Protein AF-A0A0G2EV78-F1 (afdb_monomer)

Secondary structure (DSSP, 8-state):
-PPPPPPP---PPP----S---GGG-SSHHHHHHHHTTT-HHHHHHHHHHHHHHHHHHHHHHHHSTT-------HHHHHHH-TTTSTT-----EEEEEEEPPPHHHHHHHHHHHHHHHHH-TT-----GGG--EEEEEEEEEE-HHHHHHHHHHHHHTTHHHHHHHHHHH-GGG---EEEEEEEE-SS-EEEEEEE--TTTT-EE-TTTT-EE-TTS-B--GGGGG--GGGGGG-

Foldseek 3Di:
DDDDDDPQDPDDDPDDFQLPFDQPVDPASLVRLCVVQVLALVNQLVSVVRRQVVQQVVQVCQCPDPPNPAFHDDPLVVCVVDCVVPPPDDDQKDWDFDWDQDDPVVLVVLVVVVVVVCVVVVPDDDDDSVRDTDGLDTPDIGDGPVVNVVVVVVCVVVVNVVCLVCVCVVDVLLDWDWDDWDWGDHSYDIDTDTGTDAQLPQWDQAPPDRFTAHPVRHGDGRVSSSNHSSCSVVD

Solvent-accessible surface area (backbone atoms only — not comparable to full-atom values): 14055 Å² total; per-residue (Å²): 134,85,76,80,77,74,80,67,55,89,67,82,76,78,88,78,81,58,55,81,68,76,47,87,87,38,96,47,65,50,54,35,51,37,60,78,27,72,62,35,32,59,49,46,26,49,32,50,50,48,18,55,52,52,48,36,52,55,30,51,52,52,71,68,37,95,81,48,88,66,69,40,46,59,72,64,60,49,31,67,75,35,52,88,78,38,73,85,59,73,86,71,64,34,68,43,65,44,71,44,72,69,55,69,74,54,51,53,51,50,48,56,53,48,53,61,45,36,76,77,38,72,86,62,88,70,86,53,84,91,70,56,64,41,82,73,42,80,80,47,71,72,34,50,67,67,58,51,51,52,50,50,52,51,36,50,75,70,44,49,54,61,52,62,72,41,38,47,76,77,33,70,56,59,47,47,50,73,36,76,81,43,83,40,53,53,57,72,53,74,46,81,43,64,32,50,26,35,81,39,59,81,48,42,77,39,97,62,91,72,42,33,17,40,94,84,72,44,80,52,60,37,74,38,27,56,34,39,71,66,62,65,80,79,112

InterPro domains:
  IPR009097 Cyclic phosphodiesterase [SSF55144] (61-232)

Radius of gyration: 20.6 Å; Cα contacts (8 Å, |Δi|>4): 267; chains: 1; bounding box: 54×45×61 Å

Structure (mmCIF, N/CA/C/O backbone):
data_AF-A0A0G2EV78-F1
#
_entry.id   AF-A0A0G2EV78-F1
#
loop_
_atom_site.group_PDB
_atom_site.id
_atom_site.type_symbol
_atom_site.label_atom_id
_atom_site.label_alt_id
_atom_site.label_comp_id
_atom_site.label_asym_id
_atom_site.label_entity_id
_atom_site.label_seq_id
_atom_site.pdbx_PDB_ins_code
_atom_site.Cartn_x
_atom_site.Cartn_y
_atom_site.Cartn_z
_atom_site.occupancy
_atom_site.B_iso_or_equiv
_atom_site.auth_seq_id
_atom_site.auth_comp_id
_atom_site.auth_asym_id
_atom_site.auth_atom_id
_atom_site.pdbx_PDB_model_num
ATOM 1 N N . MET A 1 1 ? -33.736 -1.423 25.799 1.00 31.17 1 MET A N 1
ATOM 2 C CA . MET A 1 1 ? -32.580 -2.223 26.247 1.00 31.17 1 MET A CA 1
ATOM 3 C C . MET A 1 1 ? -31.427 -1.840 25.350 1.00 31.17 1 MET A C 1
ATOM 5 O O . MET A 1 1 ? -31.373 -2.310 24.224 1.00 31.17 1 MET A O 1
ATOM 9 N N . GLU A 1 2 ? -30.596 -0.905 25.800 1.00 29.77 2 GLU A N 1
ATOM 10 C CA . GLU A 1 2 ? -29.347 -0.575 25.116 1.00 29.77 2 GLU A CA 1
ATOM 11 C C . GLU A 1 2 ? -28.392 -1.753 25.306 1.00 29.77 2 GLU A C 1
ATOM 13 O O . GLU A 1 2 ? -28.053 -2.121 26.431 1.00 29.77 2 GLU A O 1
ATOM 18 N N . THR A 1 3 ? -28.018 -2.404 24.210 1.00 26.86 3 THR A N 1
ATOM 19 C CA . THR A 1 3 ? -26.894 -3.338 24.201 1.00 26.86 3 THR A CA 1
ATOM 20 C C . THR A 1 3 ? -25.621 -2.544 24.493 1.00 26.86 3 THR A C 1
ATOM 22 O O . THR A 1 3 ? -25.337 -1.608 23.744 1.00 26.86 3 THR A O 1
ATOM 25 N N . PRO A 1 4 ? -24.845 -2.878 25.539 1.00 30.73 4 PRO A N 1
ATOM 26 C CA . PRO A 1 4 ? -23.596 -2.184 25.811 1.00 30.73 4 PRO A CA 1
ATOM 27 C C . PRO A 1 4 ? -22.639 -2.433 24.643 1.00 30.73 4 PRO A C 1
ATOM 29 O O . PRO A 1 4 ? -22.316 -3.585 24.344 1.00 30.73 4 PRO A O 1
ATOM 32 N N . HIS A 1 5 ? -22.193 -1.370 23.969 1.00 33.38 5 HIS A N 1
ATOM 33 C CA . HIS A 1 5 ? -21.102 -1.477 23.007 1.00 33.38 5 HIS A CA 1
ATOM 34 C C . HIS A 1 5 ? -19.853 -1.946 23.761 1.00 33.38 5 HIS A C 1
ATOM 36 O O . HIS A 1 5 ? -19.377 -1.273 24.676 1.00 33.38 5 HIS A O 1
ATOM 42 N N . ALA A 1 6 ? -19.348 -3.129 23.407 1.00 31.19 6 ALA A N 1
ATOM 43 C CA . ALA A 1 6 ? -18.075 -3.616 23.918 1.00 31.19 6 ALA A CA 1
ATOM 44 C C . ALA A 1 6 ? -16.978 -2.570 23.633 1.00 31.19 6 ALA A C 1
ATOM 46 O O . ALA A 1 6 ? -16.972 -1.991 22.542 1.00 31.19 6 ALA A O 1
ATOM 47 N N . PRO A 1 7 ? -16.060 -2.304 24.581 1.00 33.56 7 PRO A N 1
ATOM 48 C CA . PRO A 1 7 ? -15.017 -1.306 24.389 1.00 33.56 7 PRO A CA 1
ATOM 49 C C . PRO A 1 7 ? -14.170 -1.662 23.162 1.00 33.56 7 PRO A C 1
ATOM 51 O O . PRO A 1 7 ? -13.679 -2.788 23.041 1.00 33.56 7 PRO A O 1
ATOM 54 N N . ALA A 1 8 ? -14.010 -0.697 22.253 1.00 41.72 8 ALA A N 1
ATOM 55 C CA . ALA A 1 8 ? -13.165 -0.832 21.073 1.00 41.72 8 ALA A CA 1
ATOM 56 C C . ALA A 1 8 ? -11.742 -1.217 21.508 1.00 41.72 8 ALA A C 1
ATOM 58 O O . ALA A 1 8 ? -11.095 -0.505 22.279 1.00 41.72 8 ALA A O 1
ATOM 59 N N . ARG A 1 9 ? -11.257 -2.375 21.049 1.00 51.25 9 ARG A N 1
ATOM 60 C CA . ARG A 1 9 ? -9.895 -2.837 21.334 1.00 51.25 9 ARG A CA 1
ATOM 61 C C . ARG A 1 9 ? -8.896 -1.976 20.562 1.00 51.25 9 ARG A C 1
ATOM 63 O O . ARG A 1 9 ? -8.722 -2.147 19.362 1.00 51.25 9 ARG A O 1
ATOM 70 N N . THR A 1 10 ? -8.213 -1.081 21.268 1.00 39.69 10 THR A N 1
ATOM 71 C CA . THR A 1 10 ? -7.150 -0.216 20.738 1.00 39.69 10 THR A CA 1
ATOM 72 C C . THR A 1 10 ? -5.782 -0.885 20.846 1.00 39.69 10 THR A C 1
ATOM 74 O O . THR A 1 10 ? -4.931 -0.453 21.622 1.00 39.69 10 THR A O 1
ATOM 77 N N . VAL A 1 11 ? -5.566 -1.969 20.103 1.00 44.03 11 VAL A N 1
ATOM 78 C CA . VAL A 1 11 ? -4.226 -2.554 19.961 1.00 44.03 11 VAL A CA 1
ATOM 79 C C . VAL A 1 11 ? -3.858 -2.507 18.490 1.00 44.03 11 VAL A C 1
ATOM 81 O O . VAL A 1 11 ? -4.439 -3.224 17.682 1.00 44.03 11 VAL A O 1
ATOM 84 N N . THR A 1 12 ? -2.898 -1.656 18.133 1.00 44.78 12 THR A N 1
ATOM 85 C CA . THR A 1 12 ? -2.236 -1.744 16.831 1.00 44.78 12 THR A CA 1
ATOM 86 C C . THR A 1 12 ? -1.556 -3.112 16.771 1.00 44.78 12 THR A C 1
ATOM 88 O O . THR A 1 12 ? -0.728 -3.394 17.643 1.00 44.78 12 THR A O 1
ATOM 91 N N . PRO A 1 13 ? -1.895 -3.996 15.819 1.00 48.97 13 PRO A N 1
ATOM 92 C CA . PRO A 1 13 ? -1.209 -5.272 15.713 1.00 48.97 13 PRO A CA 1
ATOM 93 C C . PRO A 1 13 ? 0.271 -5.004 15.423 1.00 48.97 13 PRO A C 1
ATOM 95 O O . PRO A 1 13 ? 0.603 -4.173 14.575 1.00 48.97 13 PRO A O 1
ATOM 98 N N . ALA A 1 14 ? 1.159 -5.681 16.155 1.00 54.25 14 ALA A N 1
ATOM 99 C CA . ALA A 1 14 ? 2.586 -5.639 15.868 1.00 54.25 14 ALA A CA 1
ATOM 100 C C . ALA A 1 14 ? 2.820 -6.094 14.417 1.00 54.25 14 ALA A C 1
ATOM 102 O O . ALA A 1 14 ? 2.180 -7.034 13.938 1.00 54.25 14 ALA A O 1
ATOM 103 N N . TYR A 1 15 ? 3.695 -5.390 13.697 1.00 59.62 15 TYR A N 1
ATOM 104 C CA . TYR A 1 15 ? 4.096 -5.802 12.358 1.00 59.62 15 TYR A CA 1
ATOM 105 C C . TYR A 1 15 ? 5.008 -7.025 12.474 1.00 59.62 15 TYR A C 1
ATOM 107 O O . TYR A 1 15 ? 6.156 -6.906 12.897 1.00 59.62 15 TYR A O 1
ATOM 115 N N . ASP A 1 16 ? 4.485 -8.187 12.094 1.00 65.12 16 ASP A N 1
ATOM 116 C CA . ASP A 1 16 ? 5.258 -9.420 11.993 1.00 65.12 16 ASP A CA 1
ATOM 117 C C . ASP A 1 16 ? 5.821 -9.541 10.569 1.00 65.12 16 ASP A C 1
ATOM 119 O O . ASP A 1 16 ? 5.066 -9.660 9.594 1.00 65.12 16 ASP A O 1
ATOM 123 N N . ASP A 1 17 ? 7.149 -9.502 10.431 1.00 66.69 17 ASP A N 1
ATOM 124 C CA . ASP A 1 17 ? 7.792 -9.734 9.141 1.00 66.69 17 ASP A CA 1
ATOM 125 C C . ASP A 1 17 ? 7.964 -11.233 8.854 1.00 66.69 17 ASP A C 1
ATOM 127 O O . ASP A 1 17 ? 8.776 -11.920 9.468 1.00 66.69 17 ASP A O 1
ATOM 131 N N . PHE A 1 18 ? 7.235 -11.727 7.854 1.00 74.00 18 PHE A N 1
ATOM 132 C CA . PHE A 1 18 ? 7.341 -13.093 7.334 1.00 74.00 18 PHE A CA 1
ATOM 133 C C . PHE A 1 18 ? 8.228 -13.214 6.081 1.00 74.00 18 PHE A C 1
ATOM 135 O O . PHE A 1 18 ? 8.201 -14.240 5.404 1.00 74.00 18 PHE A O 1
ATOM 142 N N . SER A 1 19 ? 9.005 -12.181 5.733 1.00 68.62 19 SER A N 1
ATOM 143 C CA . SER A 1 19 ? 9.920 -12.198 4.578 1.00 68.62 19 SER A CA 1
ATOM 144 C C . SER A 1 19 ? 11.164 -13.073 4.798 1.00 68.62 19 SER A C 1
ATOM 146 O O . SER A 1 19 ? 11.882 -13.397 3.845 1.00 68.62 19 SER A O 1
ATOM 148 N N . GLY A 1 20 ? 11.421 -13.455 6.056 1.00 69.56 20 GLY A N 1
ATOM 149 C CA . GLY A 1 20 ? 12.610 -14.198 6.471 1.00 69.56 20 GLY A CA 1
ATOM 150 C C . GLY A 1 20 ? 13.886 -13.352 6.497 1.00 69.56 20 GLY A C 1
ATOM 151 O O . GLY A 1 20 ? 14.978 -13.916 6.456 1.00 69.56 20 GLY A O 1
ATOM 152 N N . VAL A 1 21 ? 13.765 -12.020 6.514 1.00 71.31 21 VAL A N 1
ATOM 153 C CA . VAL A 1 21 ? 14.894 -11.087 6.618 1.00 71.31 21 VAL A CA 1
ATOM 154 C C . VAL A 1 21 ? 15.040 -10.604 8.058 1.00 71.31 21 VAL A C 1
ATOM 156 O O . VAL A 1 21 ? 14.074 -10.174 8.682 1.00 71.31 21 VAL A O 1
ATOM 159 N N . ASP A 1 22 ? 16.265 -10.645 8.581 1.00 74.81 22 ASP A N 1
ATOM 160 C CA . ASP A 1 22 ? 16.589 -10.002 9.852 1.00 74.81 22 ASP A CA 1
ATOM 161 C C . ASP A 1 22 ? 16.806 -8.498 9.633 1.00 74.81 22 ASP A C 1
ATOM 163 O O . ASP A 1 22 ? 17.815 -8.061 9.072 1.00 74.81 22 ASP A O 1
ATOM 167 N N . LEU A 1 23 ? 15.831 -7.702 10.070 1.00 70.44 23 LEU A N 1
ATOM 168 C CA . LEU A 1 23 ? 15.860 -6.246 9.950 1.00 70.44 23 LEU A CA 1
ATOM 169 C C . LEU A 1 23 ? 16.770 -5.579 10.997 1.00 70.44 23 LEU A C 1
ATOM 171 O O . LEU A 1 23 ? 17.102 -4.405 10.841 1.00 70.44 23 LEU A O 1
ATOM 175 N N . SER A 1 24 ? 17.191 -6.292 12.051 1.00 72.44 24 SER A N 1
ATOM 176 C CA . SER A 1 24 ? 17.882 -5.698 13.208 1.00 72.44 24 SER A CA 1
ATOM 177 C C . SER A 1 24 ? 19.256 -5.102 12.876 1.00 72.44 24 SER A C 1
ATOM 179 O O . SER A 1 24 ? 19.719 -4.186 13.556 1.00 72.44 24 SER A O 1
ATOM 181 N N . ALA A 1 25 ? 19.887 -5.574 11.798 1.00 70.88 25 ALA A N 1
ATOM 182 C CA . ALA A 1 25 ? 21.194 -5.110 11.344 1.00 70.88 25 ALA A CA 1
ATOM 183 C C . ALA A 1 25 ? 21.146 -3.845 10.460 1.00 70.88 25 ALA A C 1
ATOM 185 O O . ALA A 1 25 ? 22.199 -3.298 10.124 1.00 70.88 25 ALA A O 1
ATOM 186 N N . PHE A 1 26 ? 19.960 -3.360 10.070 1.00 67.44 26 PHE A N 1
ATOM 187 C CA . PHE A 1 26 ? 19.816 -2.299 9.070 1.00 67.44 26 PHE A CA 1
ATOM 188 C C . PHE A 1 26 ? 19.121 -1.057 9.631 1.00 67.44 26 PHE A C 1
ATOM 190 O O . PHE A 1 26 ? 18.078 -1.133 10.270 1.00 67.44 26 PHE A O 1
ATOM 197 N N . LYS A 1 27 ? 19.674 0.129 9.332 1.00 72.00 27 LYS A N 1
ATOM 198 C CA . LYS A 1 27 ? 19.027 1.414 9.664 1.00 72.00 27 LYS A CA 1
ATOM 199 C C . LYS A 1 27 ? 17.788 1.677 8.809 1.00 72.00 27 LYS A C 1
ATOM 201 O O . LYS A 1 27 ? 16.852 2.318 9.273 1.00 72.00 27 LYS A O 1
ATOM 206 N N . ASN A 1 28 ? 17.809 1.210 7.562 1.00 71.12 28 ASN A N 1
ATOM 207 C CA . ASN A 1 28 ? 16.690 1.284 6.638 1.00 71.12 28 ASN A CA 1
ATOM 208 C C . ASN A 1 28 ? 16.177 -0.144 6.375 1.00 71.12 28 ASN A C 1
ATOM 210 O O . ASN A 1 28 ? 16.923 -0.946 5.808 1.00 71.12 28 ASN A O 1
ATOM 214 N N . PRO A 1 29 ? 14.927 -0.478 6.739 1.00 70.75 29 PRO A N 1
ATOM 215 C CA . PRO A 1 29 ? 14.391 -1.825 6.539 1.00 70.75 29 PRO A CA 1
ATOM 216 C C . PRO A 1 29 ? 14.338 -2.238 5.058 1.00 70.75 29 PRO A C 1
ATOM 218 O O . PRO A 1 29 ? 14.385 -3.426 4.748 1.00 70.75 29 PRO A O 1
ATOM 221 N N . TYR A 1 30 ? 14.307 -1.279 4.126 1.00 75.88 30 TYR A N 1
ATOM 222 C CA . TYR A 1 30 ? 14.358 -1.564 2.692 1.00 75.88 30 TYR A CA 1
ATOM 223 C C . TYR A 1 30 ? 15.748 -2.019 2.222 1.00 75.88 30 TYR A C 1
ATOM 225 O O . TYR A 1 30 ? 15.838 -2.838 1.307 1.00 75.88 30 TYR A O 1
ATOM 233 N N . ASP A 1 31 ? 16.823 -1.549 2.868 1.00 81.31 31 ASP A N 1
ATOM 234 C CA . ASP A 1 31 ? 18.184 -1.999 2.556 1.00 81.31 31 ASP A CA 1
ATOM 235 C C . ASP A 1 31 ? 18.375 -3.465 2.950 1.00 81.31 31 ASP A C 1
ATOM 237 O O . ASP A 1 31 ? 19.020 -4.207 2.213 1.00 81.31 31 ASP A O 1
ATOM 241 N N . ALA A 1 32 ? 17.770 -3.897 4.063 1.00 80.62 32 ALA A N 1
ATOM 242 C CA . ALA A 1 32 ? 17.828 -5.285 4.510 1.00 80.62 32 ALA A CA 1
ATOM 243 C C . ALA A 1 32 ? 17.327 -6.227 3.415 1.00 80.62 32 ALA A C 1
ATOM 245 O O . ALA A 1 32 ? 18.032 -7.140 2.990 1.00 80.62 32 ALA A O 1
ATOM 246 N N . LEU A 1 33 ? 16.134 -5.949 2.888 1.00 82.88 33 LEU A N 1
ATOM 247 C CA . LEU A 1 33 ? 15.535 -6.798 1.873 1.00 82.88 33 LEU A CA 1
ATOM 248 C C . LEU A 1 33 ? 16.314 -6.780 0.555 1.00 82.88 33 LEU A C 1
ATOM 250 O O . LEU A 1 33 ? 16.507 -7.843 -0.034 1.00 82.88 33 LEU A O 1
ATOM 254 N N . ILE A 1 34 ? 16.771 -5.610 0.098 1.00 85.75 34 ILE A N 1
ATOM 255 C CA . ILE A 1 34 ? 17.578 -5.501 -1.125 1.00 85.75 34 ILE A CA 1
ATOM 256 C C . ILE A 1 34 ? 18.873 -6.305 -0.969 1.00 85.75 34 ILE A C 1
ATOM 258 O O . ILE A 1 34 ? 19.177 -7.148 -1.810 1.00 85.75 34 ILE A O 1
ATOM 262 N N . VAL A 1 35 ? 19.609 -6.107 0.129 1.00 86.00 35 VAL A N 1
ATOM 263 C CA . VAL A 1 35 ? 20.891 -6.782 0.378 1.00 86.00 35 VAL A CA 1
ATOM 264 C C . VAL A 1 35 ? 20.707 -8.290 0.518 1.00 86.00 35 VAL A C 1
ATOM 266 O O . VAL A 1 35 ? 21.426 -9.058 -0.119 1.00 86.00 35 VAL A O 1
ATOM 269 N N . THR A 1 36 ? 19.725 -8.741 1.302 1.00 85.75 36 THR A N 1
ATOM 270 C CA . THR A 1 36 ? 19.451 -10.174 1.489 1.00 85.75 36 THR A CA 1
ATOM 271 C C . THR A 1 36 ? 18.926 -10.843 0.215 1.00 85.75 36 THR A C 1
ATOM 273 O O . THR A 1 36 ? 19.069 -12.056 0.063 1.00 85.75 36 THR A O 1
ATOM 276 N N . SER A 1 37 ? 18.361 -10.066 -0.712 1.00 89.50 37 SER A N 1
ATOM 277 C CA . SER A 1 37 ? 17.955 -10.530 -2.046 1.00 89.50 37 SER A CA 1
ATOM 278 C C . SER A 1 37 ? 19.029 -10.311 -3.112 1.00 89.50 37 SER A C 1
ATOM 280 O O . SER A 1 37 ? 18.757 -10.514 -4.288 1.00 89.50 37 SER A O 1
ATOM 282 N N . LYS A 1 38 ? 20.227 -9.838 -2.732 1.00 91.19 38 LYS A N 1
ATOM 283 C CA . LYS A 1 38 ? 21.338 -9.505 -3.645 1.00 91.19 38 LYS A CA 1
ATOM 284 C C . LYS A 1 38 ? 20.939 -8.556 -4.781 1.00 91.19 38 LYS A C 1
ATOM 286 O O . LYS A 1 38 ? 21.510 -8.625 -5.864 1.00 91.19 38 LYS A O 1
ATOM 291 N N . ASP A 1 39 ? 19.958 -7.695 -4.521 1.00 88.81 39 ASP A N 1
ATOM 292 C CA . ASP A 1 39 ? 19.341 -6.813 -5.515 1.00 88.81 39 ASP A CA 1
ATOM 293 C C . ASP A 1 39 ? 18.738 -7.552 -6.734 1.00 88.81 39 ASP A C 1
ATOM 295 O O . ASP A 1 39 ? 18.573 -6.991 -7.814 1.00 88.81 39 ASP A O 1
ATOM 299 N N . ASP A 1 40 ? 18.398 -8.836 -6.573 1.00 91.62 40 ASP A N 1
ATOM 300 C CA . ASP A 1 40 ? 17.776 -9.655 -7.609 1.00 91.62 40 ASP A CA 1
ATOM 301 C C . ASP A 1 40 ? 16.245 -9.535 -7.556 1.00 91.62 40 ASP A C 1
ATOM 303 O O . ASP A 1 40 ? 15.592 -9.821 -6.545 1.00 91.62 40 ASP A O 1
ATOM 307 N N . ALA A 1 41 ? 15.645 -9.124 -8.676 1.00 92.12 41 ALA A N 1
ATOM 308 C CA . ALA A 1 41 ? 14.207 -8.885 -8.762 1.00 92.12 41 ALA A CA 1
ATOM 309 C C . ALA A 1 41 ? 13.369 -10.153 -8.509 1.00 92.12 41 ALA A C 1
ATOM 311 O O . ALA A 1 41 ? 12.264 -10.048 -7.967 1.00 92.12 41 ALA A O 1
ATOM 312 N N . LYS A 1 42 ? 13.870 -11.348 -8.863 1.00 93.44 42 LYS A N 1
ATOM 313 C CA . LYS A 1 42 ? 13.166 -12.614 -8.595 1.00 93.44 42 LYS A CA 1
ATOM 314 C C . LYS A 1 42 ? 13.209 -12.945 -7.119 1.00 93.44 42 LYS A C 1
ATOM 316 O O . LYS A 1 42 ? 12.177 -13.320 -6.568 1.00 93.44 42 LYS A O 1
ATOM 321 N N . GLU A 1 43 ? 14.366 -12.795 -6.478 1.00 94.69 43 GLU A N 1
ATOM 322 C CA . GLU A 1 43 ? 14.508 -13.026 -5.040 1.00 94.69 43 GLU A CA 1
ATOM 323 C C . GLU A 1 43 ? 13.608 -12.063 -4.245 1.00 94.69 43 GLU A C 1
ATOM 325 O O . GLU A 1 43 ? 12.861 -12.511 -3.370 1.00 94.69 43 GLU A O 1
ATOM 330 N N . ILE A 1 44 ? 13.577 -10.772 -4.604 1.00 93.06 44 ILE A N 1
ATOM 331 C CA . ILE A 1 44 ? 12.678 -9.784 -3.978 1.00 93.06 44 ILE A CA 1
ATOM 332 C C . ILE A 1 44 ? 11.208 -10.182 -4.184 1.00 93.06 44 ILE A C 1
ATOM 334 O O . ILE A 1 44 ? 10.428 -10.204 -3.226 1.00 93.06 44 ILE A O 1
ATOM 338 N N . GLN A 1 45 ? 10.807 -10.518 -5.416 1.00 94.88 45 GLN A N 1
ATOM 339 C CA . GLN A 1 45 ? 9.434 -10.932 -5.717 1.00 94.88 45 GLN A CA 1
ATOM 340 C C . GLN A 1 45 ? 9.035 -12.196 -4.937 1.00 94.88 45 GLN A C 1
ATOM 342 O O . GLN A 1 45 ? 7.921 -12.267 -4.402 1.00 94.88 45 GLN A O 1
ATOM 347 N N . ALA A 1 46 ? 9.925 -13.188 -4.859 1.00 94.75 46 ALA A N 1
ATOM 348 C CA . ALA A 1 46 ? 9.693 -14.442 -4.152 1.00 94.75 46 ALA A CA 1
ATOM 349 C C . ALA A 1 46 ? 9.509 -14.206 -2.649 1.00 94.75 46 ALA A C 1
ATOM 351 O O . ALA A 1 46 ? 8.528 -14.678 -2.079 1.00 94.75 46 ALA A O 1
ATOM 352 N N . ARG A 1 47 ? 10.375 -13.402 -2.020 1.00 92.88 47 ARG A N 1
ATOM 353 C CA . ARG A 1 47 ? 10.260 -13.060 -0.593 1.00 92.88 47 ARG A CA 1
ATOM 354 C C . ARG A 1 47 ? 8.956 -12.343 -0.270 1.00 92.88 47 ARG A C 1
ATOM 356 O O . ARG A 1 47 ? 8.294 -12.707 0.699 1.00 92.88 47 ARG A O 1
ATOM 363 N N . TYR A 1 48 ? 8.535 -11.386 -1.099 1.00 92.50 48 TYR A N 1
ATOM 364 C CA . TYR A 1 48 ? 7.234 -10.739 -0.907 1.00 92.50 48 TYR A CA 1
ATOM 365 C C . TYR A 1 48 ? 6.058 -11.680 -1.115 1.00 92.50 48 TYR A C 1
ATOM 367 O O . TYR A 1 48 ? 5.058 -11.558 -0.408 1.00 92.50 48 TYR A O 1
ATOM 375 N N . SER A 1 49 ? 6.171 -12.611 -2.066 1.00 95.12 49 SER A N 1
ATOM 376 C CA . SER A 1 49 ? 5.148 -13.632 -2.292 1.00 95.12 49 SER A CA 1
ATOM 377 C C . SER A 1 49 ? 5.009 -14.533 -1.063 1.00 95.12 49 SER A C 1
ATOM 379 O O . SER A 1 49 ? 3.906 -14.675 -0.541 1.00 95.12 49 SER A O 1
ATOM 381 N N . THR A 1 50 ? 6.125 -15.017 -0.514 1.00 94.88 50 THR A N 1
ATOM 382 C CA . THR A 1 50 ? 6.143 -15.800 0.729 1.00 94.88 50 THR A CA 1
ATOM 383 C C . THR A 1 50 ? 5.590 -15.012 1.912 1.00 94.88 50 THR A C 1
ATOM 385 O O . THR A 1 50 ? 4.742 -15.535 2.638 1.00 94.88 50 THR A O 1
ATOM 388 N N . HIS A 1 51 ? 6.009 -13.752 2.091 1.00 92.12 51 HIS A N 1
ATOM 389 C CA . HIS A 1 51 ? 5.559 -12.904 3.197 1.00 92.12 51 HIS A CA 1
ATOM 390 C C . HIS A 1 51 ? 4.031 -12.778 3.203 1.00 92.12 51 HIS A C 1
ATOM 392 O O . HIS A 1 51 ? 3.380 -13.089 4.199 1.00 92.12 51 HIS A O 1
ATOM 398 N N . ARG A 1 52 ? 3.436 -12.357 2.081 1.00 94.62 52 ARG A N 1
ATOM 399 C CA . ARG A 1 52 ? 1.989 -12.098 2.008 1.00 94.62 52 ARG A CA 1
ATOM 400 C C . ARG A 1 52 ? 1.150 -13.379 2.075 1.00 94.62 52 ARG A C 1
ATOM 402 O O . ARG A 1 52 ? 0.067 -13.355 2.651 1.00 94.62 52 ARG A O 1
ATOM 409 N N . GLU A 1 53 ? 1.634 -14.490 1.517 1.00 96.25 53 GLU A N 1
ATOM 410 C CA . GLU A 1 53 ? 0.929 -15.779 1.545 1.00 96.25 53 GLU A CA 1
ATOM 411 C C . GLU A 1 53 ? 0.954 -16.388 2.948 1.00 96.25 53 GLU A C 1
ATOM 413 O O . GLU A 1 53 ? -0.097 -16.756 3.475 1.00 96.25 53 GLU A O 1
ATOM 418 N N . THR A 1 54 ? 2.124 -16.390 3.593 1.00 95.69 54 THR A N 1
ATOM 419 C CA . THR A 1 54 ? 2.288 -16.839 4.985 1.00 95.69 54 THR A CA 1
ATOM 420 C C . THR A 1 54 ? 1.455 -15.987 5.931 1.00 95.69 54 THR A C 1
ATOM 422 O O . THR A 1 54 ? 0.702 -16.518 6.747 1.00 95.69 54 THR A O 1
ATOM 425 N N . ARG A 1 55 ? 1.517 -14.658 5.779 1.00 94.25 55 ARG A N 1
ATOM 426 C CA . ARG A 1 55 ? 0.716 -13.729 6.576 1.00 94.25 55 ARG A CA 1
ATOM 427 C C . ARG A 1 55 ? -0.776 -14.002 6.408 1.00 94.25 55 ARG A C 1
ATOM 429 O O . ARG A 1 55 ? -1.483 -14.084 7.405 1.00 94.25 55 ARG A O 1
ATOM 436 N N . ASN A 1 56 ? -1.263 -14.170 5.180 1.00 96.06 56 ASN A N 1
ATOM 437 C CA . ASN A 1 56 ? -2.674 -14.470 4.937 1.00 96.06 56 ASN A CA 1
ATOM 438 C C . ASN A 1 56 ? -3.102 -15.799 5.565 1.00 96.06 56 ASN A C 1
ATOM 440 O O . ASN A 1 56 ? -4.178 -15.862 6.154 1.00 96.06 56 ASN A O 1
ATOM 444 N N . ALA A 1 57 ? -2.276 -16.845 5.468 1.00 96.62 57 ALA A N 1
ATOM 445 C CA . ALA A 1 57 ? -2.561 -18.129 6.102 1.00 96.62 57 ALA A CA 1
ATOM 446 C C . ALA A 1 57 ? -2.661 -17.989 7.631 1.00 96.62 57 ALA A C 1
ATOM 448 O O . ALA A 1 57 ? -3.662 -18.400 8.217 1.00 96.62 57 ALA A O 1
ATOM 449 N N . ALA A 1 58 ? -1.686 -17.320 8.255 1.00 95.31 58 ALA A N 1
ATOM 450 C CA . ALA A 1 58 ? -1.666 -17.092 9.698 1.00 95.31 58 ALA A CA 1
ATOM 451 C C . ALA A 1 58 ? -2.846 -16.226 10.176 1.00 95.31 58 ALA A C 1
ATOM 453 O O . ALA A 1 58 ? -3.462 -16.510 11.201 1.00 95.31 58 ALA A O 1
ATOM 454 N N . GLN A 1 59 ? -3.195 -15.168 9.438 1.00 95.31 59 GLN A N 1
ATOM 455 C CA . GLN A 1 59 ? -4.331 -14.310 9.789 1.00 95.31 59 GLN A CA 1
ATOM 456 C C . GLN A 1 59 ? -5.666 -15.025 9.583 1.00 95.31 59 GLN A C 1
ATOM 458 O O . GLN A 1 59 ? -6.563 -14.878 10.405 1.00 95.31 59 GLN A O 1
ATOM 463 N N . LYS A 1 60 ? -5.793 -15.860 8.547 1.00 96.38 60 LYS A N 1
ATOM 464 C CA . LYS A 1 60 ? -6.969 -16.716 8.362 1.00 96.38 60 LYS A CA 1
ATOM 465 C C . LYS A 1 60 ? -7.172 -17.658 9.546 1.00 96.38 60 LYS A C 1
ATOM 467 O O . LYS A 1 60 ? -8.295 -17.779 10.018 1.00 96.38 60 LYS A O 1
ATOM 472 N N . GLU A 1 61 ? -6.111 -18.304 10.023 1.00 96.94 61 GLU A N 1
ATOM 473 C CA . GLU A 1 61 ? -6.182 -19.171 11.203 1.00 96.94 61 GLU A CA 1
ATOM 474 C C . GLU A 1 61 ? -6.662 -18.395 12.436 1.00 96.94 61 GLU A C 1
ATOM 476 O O . GLU A 1 61 ? -7.628 -18.805 13.073 1.00 96.94 61 GLU A O 1
ATOM 481 N N . LYS A 1 62 ? -6.075 -17.219 12.705 1.00 94.69 62 LYS A N 1
ATOM 482 C CA . LYS A 1 62 ? -6.471 -16.349 13.827 1.00 94.69 62 LYS A CA 1
ATOM 483 C C . LYS A 1 62 ? -7.931 -15.891 13.747 1.00 94.69 62 LYS A C 1
ATOM 485 O O . LYS A 1 62 ? -8.618 -15.881 14.760 1.00 94.69 62 LYS A O 1
ATOM 490 N N . LEU A 1 63 ? -8.409 -15.508 12.562 1.00 93.88 63 LEU A N 1
ATOM 491 C CA . LEU A 1 63 ? -9.783 -15.027 12.355 1.00 93.88 63 LEU A CA 1
ATOM 492 C C . LEU A 1 63 ? -10.837 -16.137 12.474 1.00 93.88 63 LEU A C 1
ATOM 494 O O . LEU A 1 63 ? -11.997 -15.848 12.753 1.00 93.88 63 LEU A O 1
ATOM 498 N N . LEU A 1 64 ? -10.451 -17.390 12.223 1.00 96.19 64 LEU A N 1
ATOM 499 C CA . LEU A 1 64 ? -11.333 -18.557 12.308 1.00 96.19 64 LEU A CA 1
ATOM 500 C C . LEU A 1 64 ? -11.211 -19.302 13.644 1.00 96.19 64 LEU A C 1
ATOM 502 O O . LEU A 1 64 ? -11.914 -20.293 13.851 1.00 96.19 64 LEU A O 1
ATOM 506 N N . ALA A 1 65 ? -10.320 -18.858 14.532 1.00 97.12 65 ALA A N 1
ATOM 507 C CA . ALA A 1 65 ? -10.102 -19.489 15.821 1.00 97.12 65 ALA A CA 1
ATOM 508 C C . ALA A 1 65 ? -11.366 -19.393 16.703 1.00 97.12 65 ALA A C 1
ATOM 510 O O . ALA A 1 65 ? -12.046 -18.362 16.688 1.00 97.12 65 ALA A O 1
ATOM 511 N N . PRO A 1 66 ? -11.697 -20.429 17.499 1.00 96.94 66 PRO A N 1
ATOM 512 C CA . PRO A 1 66 ? -12.882 -20.409 18.364 1.00 96.94 66 PRO A CA 1
ATOM 513 C C . PRO A 1 66 ? -12.882 -19.278 19.402 1.00 96.94 66 PRO A C 1
ATOM 515 O O . PRO A 1 66 ? -13.941 -18.859 19.860 1.00 96.94 66 PRO A O 1
ATOM 518 N N . ASP A 1 67 ? -11.698 -18.802 19.781 1.00 94.81 67 ASP A N 1
ATOM 519 C CA . ASP A 1 67 ? -11.466 -17.714 20.730 1.00 94.81 67 ASP A CA 1
ATOM 520 C C . ASP A 1 67 ? -11.233 -16.356 20.043 1.00 94.81 67 ASP A C 1
ATOM 522 O O . ASP A 1 67 ? -10.842 -15.384 20.699 1.00 94.81 67 ASP A O 1
ATOM 526 N N . PHE A 1 68 ? -11.497 -16.254 18.733 1.00 94.62 68 PHE A N 1
ATOM 527 C CA . PHE A 1 68 ? -11.405 -14.992 18.015 1.00 94.62 68 PHE A CA 1
ATOM 528 C C . PHE A 1 68 ? -12.375 -13.965 18.609 1.00 94.62 68 PHE A C 1
ATOM 530 O O . PHE A 1 68 ? -13.595 -14.054 18.483 1.00 94.62 68 PHE A O 1
ATOM 537 N N . ALA A 1 69 ? -11.812 -12.941 19.242 1.00 90.56 69 ALA A N 1
ATOM 538 C CA . ALA A 1 69 ? -12.568 -11.930 19.975 1.00 90.56 69 ALA A CA 1
ATOM 539 C C . ALA A 1 69 ? -13.289 -10.897 19.084 1.00 90.56 69 ALA A C 1
ATOM 541 O O . ALA A 1 69 ? -13.865 -9.944 19.609 1.00 90.56 69 ALA A O 1
ATOM 542 N N . GLY A 1 70 ? -13.240 -11.058 17.759 1.00 89.81 70 GLY A N 1
ATOM 543 C CA . GLY A 1 70 ? -13.819 -10.132 16.791 1.00 89.81 70 GLY A CA 1
ATOM 544 C C . GLY A 1 70 ? -12.809 -9.163 16.174 1.00 89.81 70 GLY A C 1
ATOM 545 O O . GLY A 1 70 ? -11.632 -9.109 16.541 1.00 89.81 70 GLY A O 1
ATOM 546 N N . VAL A 1 71 ? -13.292 -8.409 15.186 1.00 89.75 71 VAL A N 1
ATOM 547 C CA . VAL A 1 71 ? -12.503 -7.402 14.468 1.00 89.75 71 VAL A CA 1
ATOM 548 C C . VAL A 1 71 ? -12.117 -6.236 15.381 1.00 89.75 71 VAL A C 1
ATOM 550 O O . VAL A 1 71 ? -12.844 -5.867 16.304 1.00 89.75 71 VAL A O 1
ATOM 553 N N . MET A 1 72 ? -10.959 -5.644 15.114 1.00 89.44 72 MET A N 1
ATOM 554 C CA . MET A 1 72 ? -10.462 -4.460 15.800 1.00 89.44 72 MET A CA 1
ATOM 555 C C . MET A 1 72 ? -11.097 -3.224 15.176 1.00 89.44 72 MET A C 1
ATOM 557 O O . MET A 1 72 ? -10.876 -2.918 14.007 1.00 89.44 72 MET A O 1
ATOM 561 N N . VAL A 1 73 ? -11.900 -2.525 15.971 1.00 89.62 73 VAL A N 1
ATOM 562 C CA . VAL A 1 73 ? -12.556 -1.286 15.556 1.00 89.62 73 VAL A CA 1
ATOM 563 C C . VAL A 1 73 ? -11.587 -0.128 15.746 1.00 89.62 73 VAL A C 1
ATOM 565 O O . VAL A 1 73 ? -11.101 0.095 16.855 1.00 89.62 73 VAL A O 1
ATOM 568 N N . ASP A 1 74 ? -11.331 0.624 14.677 1.00 90.38 74 ASP A N 1
ATOM 569 C CA . ASP A 1 74 ? -10.557 1.859 14.767 1.00 90.38 74 ASP A CA 1
ATOM 570 C C . ASP A 1 74 ? -11.400 2.933 15.488 1.00 90.38 74 ASP A C 1
ATOM 572 O O . ASP A 1 74 ? -12.448 3.339 14.977 1.00 90.38 74 ASP A O 1
ATOM 576 N N . PRO A 1 75 ? -10.983 3.403 16.679 1.00 91.75 75 PRO A N 1
ATOM 577 C CA . PRO A 1 75 ? -11.776 4.328 17.490 1.00 91.75 75 PRO A CA 1
ATOM 578 C C . PRO A 1 75 ? -11.847 5.742 16.900 1.00 91.75 75 PRO A C 1
ATOM 580 O O . PRO A 1 75 ? -12.667 6.553 17.327 1.00 91.75 75 PRO A O 1
ATOM 583 N N . ILE A 1 76 ? -10.949 6.087 15.982 1.00 92.69 76 ILE A N 1
ATOM 584 C CA . ILE A 1 76 ? -10.922 7.394 15.334 1.00 92.69 76 ILE A CA 1
ATOM 585 C C . ILE A 1 76 ? -11.847 7.365 14.133 1.00 92.69 76 ILE A C 1
ATOM 587 O O . ILE A 1 76 ? -12.714 8.226 14.031 1.00 92.69 76 ILE A O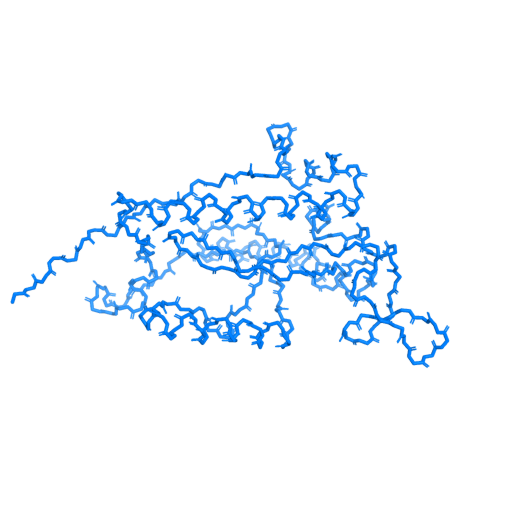 1
ATOM 591 N N . LEU A 1 77 ? -11.744 6.331 13.299 1.00 90.75 77 LEU A N 1
ATOM 592 C CA . LEU A 1 77 ? -12.690 6.118 12.213 1.00 90.75 77 LEU A CA 1
ATOM 593 C C . LEU A 1 77 ? -14.121 5.987 12.745 1.00 90.75 77 LEU A C 1
ATOM 595 O O . LEU A 1 77 ? -15.024 6.610 12.206 1.00 90.75 77 LEU A O 1
ATOM 599 N N . LEU A 1 78 ? -14.318 5.254 13.844 1.00 92.62 78 LEU A N 1
ATOM 600 C CA . LEU A 1 78 ? -15.626 5.115 14.481 1.00 92.62 78 LEU A CA 1
ATOM 601 C C . LEU A 1 78 ? -16.238 6.477 14.857 1.00 92.62 78 LEU A C 1
ATOM 603 O O . LEU A 1 78 ? -17.397 6.728 14.551 1.00 92.62 78 LEU A O 1
ATOM 607 N N . ARG A 1 79 ? -15.456 7.376 15.468 1.00 95.06 79 ARG A N 1
ATOM 608 C CA . ARG A 1 79 ? -15.918 8.727 15.833 1.00 95.06 79 ARG A CA 1
ATOM 609 C C . ARG A 1 79 ? -16.120 9.654 14.635 1.00 95.06 79 ARG A C 1
ATOM 611 O O . ARG A 1 79 ? -16.940 10.560 14.711 1.00 95.06 79 ARG A O 1
ATOM 618 N N . LEU A 1 80 ? -15.372 9.447 13.551 1.00 93.00 80 LEU A N 1
ATOM 619 C CA . LEU A 1 80 ? -15.546 10.197 12.304 1.00 93.00 80 LEU A CA 1
ATOM 620 C C . LEU A 1 80 ? -16.812 9.771 11.546 1.00 93.00 80 LEU A C 1
ATOM 622 O O . LEU A 1 80 ? -17.463 10.613 10.933 1.00 93.00 80 LEU A O 1
ATOM 626 N N . GLU A 1 81 ? -17.150 8.482 11.577 1.00 91.25 81 GLU A N 1
ATOM 627 C CA . GLU A 1 81 ? -18.274 7.907 10.825 1.00 91.25 81 GLU A CA 1
ATOM 628 C C . GLU A 1 81 ? -19.603 7.953 11.590 1.00 91.25 81 GLU A C 1
ATOM 630 O O . GLU A 1 81 ? -20.661 8.011 10.963 1.00 91.25 81 GLU A O 1
ATOM 635 N N . ASP A 1 82 ? -19.570 7.951 12.927 1.00 92.88 82 ASP A N 1
ATOM 636 C CA . ASP A 1 82 ? -20.762 8.030 13.774 1.00 92.88 82 ASP A CA 1
ATOM 637 C C . ASP A 1 82 ? -20.756 9.298 14.651 1.00 92.88 82 ASP A C 1
ATOM 639 O O . ASP A 1 82 ? -20.201 9.307 15.759 1.00 92.88 82 ASP A O 1
ATOM 643 N N . PRO A 1 83 ? -21.430 10.377 14.200 1.00 93.12 83 PRO A N 1
ATOM 644 C CA . PRO A 1 83 ? -21.538 11.619 14.955 1.00 93.12 83 PRO A CA 1
ATOM 645 C C . PRO A 1 83 ? -22.254 11.484 16.303 1.00 93.12 83 PRO A C 1
ATOM 647 O O . PRO A 1 83 ? -22.177 12.414 17.099 1.00 93.12 83 PRO A O 1
ATOM 650 N N . SER A 1 84 ? -22.973 10.385 16.571 1.00 95.75 84 SER A N 1
ATOM 651 C CA . SER A 1 84 ? -23.635 10.175 17.866 1.00 95.75 84 SER A CA 1
ATOM 652 C C . SER A 1 84 ? -22.649 9.852 18.992 1.00 95.75 84 SER A C 1
ATOM 654 O O . SER A 1 84 ? -22.960 10.088 20.159 1.00 95.75 84 SER A O 1
ATOM 656 N N . ILE A 1 85 ? -21.452 9.365 18.648 1.00 94.88 85 ILE A N 1
ATOM 657 C CA . ILE A 1 85 ? -20.412 8.994 19.613 1.00 94.88 85 ILE A CA 1
ATOM 658 C C . ILE A 1 85 ? -19.699 10.237 20.145 1.00 94.88 85 ILE A C 1
ATOM 660 O O . ILE A 1 85 ? -19.521 10.383 21.352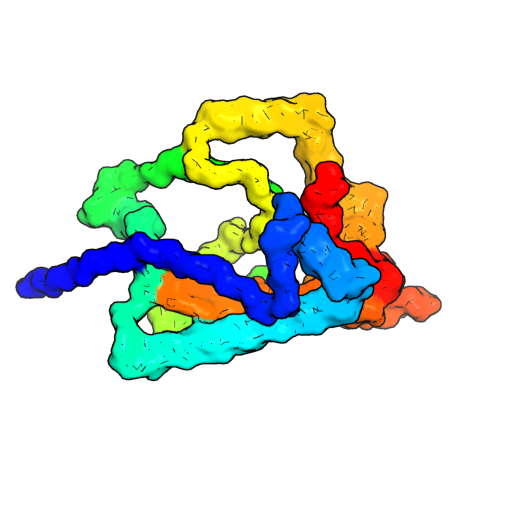 1.00 94.88 85 ILE A O 1
ATOM 664 N N . GLU A 1 86 ? -19.287 11.135 19.251 1.00 95.75 86 GLU A N 1
ATOM 665 C CA . GLU A 1 86 ? -18.638 12.396 19.614 1.00 95.75 86 GLU A CA 1
ATOM 666 C C . GLU A 1 86 ? -18.971 13.467 18.556 1.00 95.75 86 GLU A C 1
ATOM 668 O O . GLU A 1 86 ? -18.255 13.611 17.560 1.00 95.75 86 GLU A O 1
ATOM 673 N N . PRO A 1 87 ? -20.081 14.214 18.730 1.00 96.38 87 PRO A N 1
ATOM 674 C CA . PRO A 1 87 ? -20.504 15.221 17.765 1.00 96.38 87 PRO A CA 1
ATOM 675 C C . PRO A 1 87 ? -19.416 16.269 17.516 1.00 96.38 87 PRO A C 1
ATOM 677 O O . PRO A 1 87 ? -18.950 16.934 18.439 1.00 96.38 87 PRO A O 1
ATOM 680 N N . GLY A 1 88 ? -19.042 16.450 16.249 1.00 95.50 88 GLY A N 1
ATOM 681 C CA . GLY A 1 88 ? -18.013 17.416 15.860 1.00 95.50 88 GLY A CA 1
ATOM 682 C C . GLY A 1 88 ? -16.578 16.958 16.132 1.00 95.50 88 GLY A C 1
ATOM 683 O O . GLY A 1 88 ? -15.681 17.799 16.129 1.00 95.50 88 GLY A O 1
ATOM 684 N N . PHE A 1 89 ? -16.346 15.658 16.356 1.00 96.81 89 PHE A N 1
ATOM 685 C CA . PHE A 1 89 ? -14.999 15.106 16.466 1.00 96.81 89 PHE A CA 1
ATOM 686 C C . PHE A 1 89 ? -14.142 15.442 15.235 1.00 96.81 89 PHE A C 1
ATOM 688 O O . PHE A 1 89 ? -14.582 15.339 14.088 1.00 96.81 89 PHE A O 1
ATOM 695 N N . VAL A 1 90 ? -12.888 15.817 15.488 1.00 94.56 90 VAL A N 1
ATOM 696 C CA . VAL A 1 90 ? -11.884 16.121 14.465 1.00 94.56 90 VAL A CA 1
ATOM 697 C C . VAL A 1 90 ? -10.633 15.305 14.763 1.00 94.56 90 VAL A C 1
ATOM 699 O O . VAL A 1 90 ? -10.070 15.403 15.855 1.00 94.56 90 VAL A O 1
ATOM 702 N N . ASP A 1 91 ? -10.156 14.532 13.783 1.00 93.75 91 ASP A N 1
ATOM 703 C CA . ASP A 1 91 ? -8.832 13.914 13.878 1.00 93.75 91 ASP A CA 1
ATOM 704 C C . ASP A 1 91 ? -7.754 14.994 13.713 1.00 93.75 91 ASP A C 1
ATOM 706 O O . ASP A 1 91 ? -7.627 15.628 12.666 1.00 93.75 91 ASP A O 1
ATOM 710 N N . THR A 1 92 ? -6.981 15.227 14.771 1.00 93.56 92 THR A N 1
ATOM 711 C CA . THR A 1 92 ? -5.926 16.249 14.809 1.00 93.56 92 THR A CA 1
ATOM 712 C C . THR A 1 92 ? -4.578 15.733 14.310 1.00 93.56 92 THR A C 1
ATOM 714 O O . THR A 1 92 ? -3.618 16.502 14.193 1.00 93.56 92 THR A O 1
ATOM 717 N N . ARG A 1 93 ? -4.476 14.434 14.013 1.00 92.75 93 ARG A N 1
ATOM 718 C CA . ARG A 1 93 ? -3.243 13.809 13.538 1.00 92.75 93 ARG A CA 1
ATOM 719 C C . ARG A 1 93 ? -3.038 14.137 12.068 1.00 92.75 93 ARG A C 1
ATOM 721 O O . ARG A 1 93 ? -3.864 13.823 11.222 1.00 92.75 93 ARG A O 1
ATOM 728 N N . ASN A 1 94 ? -1.883 14.712 11.758 1.00 93.94 94 ASN A N 1
ATOM 729 C CA . ASN A 1 94 ? -1.468 14.968 10.387 1.00 93.94 94 ASN A CA 1
ATOM 730 C C . ASN A 1 94 ? -0.258 14.099 10.044 1.00 93.94 94 ASN A C 1
ATOM 732 O O . ASN A 1 94 ? 0.639 13.900 10.867 1.00 93.94 94 ASN A O 1
ATOM 736 N N . CYS A 1 95 ? -0.223 13.600 8.814 1.00 94.31 95 CYS A N 1
ATOM 737 C CA . CYS A 1 95 ? 0.894 12.832 8.277 1.00 94.31 95 CYS A CA 1
ATOM 738 C C . CYS A 1 95 ? 1.416 13.522 7.017 1.00 94.31 95 CYS A C 1
ATOM 740 O O . CYS A 1 95 ? 0.657 14.177 6.301 1.00 94.31 95 CYS A O 1
ATOM 742 N N . LEU A 1 96 ? 2.704 13.344 6.726 1.00 93.69 96 LEU A N 1
ATOM 743 C CA . LEU A 1 96 ? 3.283 13.725 5.442 1.00 93.69 96 LEU A CA 1
ATOM 744 C C . LEU A 1 96 ? 3.766 12.470 4.733 1.00 93.69 96 LEU A C 1
ATOM 746 O O . LEU A 1 96 ? 4.656 11.774 5.221 1.00 93.69 96 LEU A O 1
ATOM 750 N N . VAL A 1 97 ? 3.163 12.192 3.583 1.00 92.50 97 VAL A N 1
ATOM 751 C CA . VAL A 1 97 ? 3.367 10.961 2.824 1.00 92.50 97 VAL A CA 1
ATOM 752 C C . VAL A 1 97 ? 3.411 11.255 1.328 1.00 92.50 97 VAL A C 1
ATOM 754 O O . VAL A 1 97 ? 2.785 12.201 0.849 1.00 92.50 97 VAL A O 1
ATOM 757 N N . PHE A 1 98 ? 4.112 10.411 0.577 1.00 89.75 98 PHE A N 1
ATOM 758 C CA . PHE A 1 98 ? 4.019 10.368 -0.877 1.00 89.75 98 PHE A CA 1
ATOM 759 C C . PHE A 1 98 ? 3.068 9.250 -1.286 1.00 89.75 98 PHE A C 1
ATOM 761 O O . PHE A 1 98 ? 3.274 8.080 -0.952 1.00 89.75 98 PHE A O 1
ATOM 768 N N . TRP A 1 99 ? 2.030 9.609 -2.035 1.00 91.88 99 TRP A N 1
ATOM 769 C CA . TRP A 1 99 ? 1.058 8.655 -2.550 1.00 91.88 99 TRP A CA 1
ATOM 770 C C . TRP A 1 99 ? 1.386 8.218 -3.970 1.00 91.88 99 TRP A C 1
ATOM 772 O O . TRP A 1 99 ? 1.550 9.037 -4.873 1.00 91.88 99 TRP A O 1
ATOM 782 N N . ALA A 1 100 ? 1.348 6.909 -4.189 1.00 91.00 100 ALA A N 1
ATOM 783 C CA . ALA A 1 100 ? 1.135 6.341 -5.506 1.00 91.00 100 ALA A CA 1
ATOM 784 C C . ALA A 1 100 ? -0.376 6.184 -5.731 1.00 91.00 100 ALA A C 1
ATOM 786 O O . ALA A 1 100 ? -1.064 5.456 -5.009 1.00 91.00 100 ALA A O 1
ATOM 787 N N . ARG A 1 101 ? -0.910 6.888 -6.735 1.00 92.38 101 ARG A N 1
ATOM 788 C CA . ARG A 1 101 ? -2.326 6.788 -7.108 1.00 92.38 101 ARG A CA 1
ATOM 789 C C . ARG A 1 101 ? -2.549 5.556 -7.995 1.00 92.38 101 ARG A C 1
ATOM 791 O O . ARG A 1 101 ? -1.840 5.406 -8.993 1.00 92.38 101 ARG A O 1
ATOM 798 N N . PRO A 1 102 ? -3.518 4.680 -7.673 1.00 94.44 102 PRO A N 1
ATOM 799 C CA . PRO A 1 102 ? -3.780 3.500 -8.481 1.00 94.44 102 PRO A CA 1
ATOM 800 C C . PRO A 1 102 ? -4.367 3.896 -9.846 1.00 94.44 102 PRO A C 1
ATOM 802 O O . PRO A 1 102 ? -5.242 4.766 -9.902 1.00 94.44 102 PRO A O 1
ATOM 805 N N . PRO A 1 103 ? -3.947 3.243 -10.944 1.00 93.06 103 PRO A N 1
ATOM 806 C CA . PRO A 1 103 ? -4.608 3.374 -12.240 1.00 93.06 103 PRO A CA 1
ATOM 807 C C . PRO A 1 103 ? -6.066 2.892 -12.197 1.00 93.06 103 PRO A C 1
ATOM 809 O O . PRO A 1 103 ? -6.411 2.030 -11.387 1.00 93.06 103 PRO A O 1
ATOM 812 N N . GLU A 1 104 ? -6.901 3.353 -13.133 1.00 94.75 104 GLU A N 1
ATOM 813 C CA . GLU A 1 104 ? -8.336 3.009 -13.186 1.00 94.75 104 GLU A CA 1
ATOM 814 C C . GLU A 1 104 ? -8.606 1.500 -13.214 1.00 94.75 104 GLU A C 1
ATOM 816 O O . GLU A 1 104 ? -9.479 1.011 -12.505 1.00 94.75 104 GLU A O 1
ATOM 821 N N . LYS A 1 105 ? -7.792 0.720 -13.934 1.00 93.56 105 LYS A N 1
ATOM 822 C CA . LYS A 1 105 ? -7.908 -0.748 -13.938 1.00 93.56 105 LYS A CA 1
ATOM 823 C C . LYS A 1 105 ? -7.723 -1.381 -12.548 1.00 93.56 105 LYS A C 1
ATOM 825 O O . LYS A 1 105 ? -8.328 -2.406 -12.254 1.00 93.56 105 LYS A O 1
ATOM 830 N N . VAL A 1 106 ? -6.889 -0.782 -11.691 1.00 95.31 106 VAL A N 1
ATOM 831 C CA . VAL A 1 106 ? -6.669 -1.250 -10.313 1.00 95.31 106 VAL A CA 1
ATOM 832 C C . VAL A 1 106 ? -7.838 -0.824 -9.434 1.00 95.31 106 VAL A C 1
ATOM 834 O O . VAL A 1 106 ? -8.326 -1.641 -8.661 1.00 95.31 106 VAL A O 1
ATOM 837 N N . LYS A 1 107 ? -8.342 0.406 -9.594 1.00 97.31 107 LYS A N 1
ATOM 838 C CA . LYS A 1 107 ? -9.564 0.864 -8.914 1.00 97.31 107 LYS A CA 1
ATOM 839 C C . LYS A 1 107 ? -10.762 -0.032 -9.241 1.00 97.31 107 LYS A C 1
ATOM 841 O O . LYS A 1 107 ? -11.446 -0.490 -8.333 1.00 97.31 107 LYS A O 1
ATOM 846 N N . ALA A 1 108 ? -10.944 -0.386 -10.514 1.00 97.69 108 ALA A N 1
ATOM 847 C CA . ALA A 1 108 ? -11.977 -1.320 -10.955 1.00 97.69 108 ALA A CA 1
ATOM 848 C C . ALA A 1 108 ? -11.838 -2.704 -10.296 1.00 97.69 108 ALA A C 1
ATOM 850 O O . ALA A 1 108 ? -12.826 -3.253 -9.813 1.00 97.69 108 ALA A O 1
ATOM 851 N N . LEU A 1 109 ? -10.617 -3.247 -10.202 1.00 97.44 109 LEU A N 1
ATOM 852 C CA . LEU A 1 109 ? -10.365 -4.498 -9.478 1.00 97.44 109 LEU A CA 1
ATOM 853 C C . LEU A 1 109 ? -10.711 -4.375 -7.985 1.00 97.44 109 LEU A C 1
ATOM 855 O O . LEU A 1 109 ? -11.394 -5.242 -7.445 1.00 97.44 109 LEU A O 1
ATOM 859 N N . VAL A 1 110 ? -10.293 -3.286 -7.330 1.00 97.75 110 VAL A N 1
ATOM 860 C CA . VAL A 1 110 ? -10.644 -3.015 -5.927 1.00 97.75 110 VAL A CA 1
ATOM 861 C C . VAL A 1 110 ? -12.157 -2.923 -5.762 1.00 97.75 110 VAL A C 1
ATOM 863 O O . VAL A 1 110 ? -12.684 -3.516 -4.828 1.00 97.75 110 VAL A O 1
ATOM 866 N N . LYS A 1 111 ? -12.870 -2.257 -6.678 1.00 98.06 111 LYS A N 1
ATOM 867 C CA . LYS A 1 111 ? -14.334 -2.178 -6.650 1.00 98.06 111 LYS A CA 1
ATOM 868 C C . LYS A 1 111 ? -14.976 -3.565 -6.693 1.00 98.06 111 LYS A C 1
ATOM 870 O O . LYS A 1 111 ? -15.834 -3.847 -5.869 1.00 98.06 111 LYS A O 1
ATOM 875 N N . VAL A 1 112 ? -14.525 -4.448 -7.585 1.00 98.12 112 VAL A N 1
ATOM 876 C CA . VAL A 1 112 ? -15.034 -5.829 -7.644 1.00 98.12 112 VAL A CA 1
ATOM 877 C C . VAL A 1 112 ? -14.798 -6.565 -6.321 1.00 98.12 112 VAL A C 1
ATOM 879 O O . VAL A 1 112 ? -15.682 -7.278 -5.851 1.00 98.12 112 VAL A O 1
ATOM 882 N N . CYS A 1 113 ? -13.628 -6.398 -5.697 1.00 97.81 113 CYS A N 1
ATOM 883 C CA . CYS A 1 113 ? -13.366 -6.965 -4.372 1.00 97.81 113 CYS A CA 1
ATOM 884 C C . CYS A 1 113 ? -14.298 -6.376 -3.302 1.00 97.81 113 CYS A C 1
ATOM 886 O O . CYS A 1 113 ? -14.846 -7.126 -2.502 1.00 97.81 113 CYS A O 1
ATOM 888 N N . GLN A 1 114 ? -14.490 -5.056 -3.297 1.00 97.50 114 GLN A N 1
ATOM 889 C CA . GLN A 1 114 ? -15.352 -4.352 -2.349 1.00 97.50 114 GLN A CA 1
ATOM 890 C C . GLN A 1 114 ? -16.815 -4.786 -2.461 1.00 97.50 114 GLN A C 1
ATOM 892 O O . GLN A 1 114 ? -17.430 -5.069 -1.437 1.00 97.50 114 GLN A O 1
ATOM 897 N N . ASP A 1 115 ? -17.343 -4.898 -3.681 1.00 97.75 115 ASP A N 1
ATOM 898 C CA . ASP A 1 115 ? -18.718 -5.339 -3.931 1.00 97.75 115 ASP A CA 1
ATOM 899 C C . ASP A 1 115 ? -18.925 -6.764 -3.378 1.00 97.75 115 ASP A C 1
ATOM 901 O O . ASP A 1 115 ? -19.812 -6.992 -2.560 1.00 97.75 115 ASP A O 1
ATOM 905 N N . LYS A 1 116 ? -18.010 -7.695 -3.690 1.00 97.88 116 LYS A N 1
ATOM 906 C CA . LYS A 1 116 ? -18.058 -9.070 -3.158 1.00 97.88 116 LYS A CA 1
ATOM 907 C C . LYS A 1 116 ? -17.944 -9.140 -1.634 1.00 97.88 116 LYS A C 1
ATOM 909 O O . LYS A 1 116 ? -18.538 -10.014 -1.012 1.00 97.88 116 LYS A O 1
ATOM 914 N N . LEU A 1 117 ? -17.148 -8.262 -1.024 1.00 96.31 117 LEU A N 1
ATOM 915 C CA . LEU A 1 117 ? -17.029 -8.193 0.433 1.00 96.31 117 LEU A CA 1
ATOM 916 C C . LEU A 1 117 ? -18.318 -7.666 1.068 1.00 96.31 117 LEU A C 1
ATOM 918 O O . LEU A 1 117 ? -18.735 -8.186 2.099 1.00 96.31 117 LEU A O 1
ATOM 922 N N . LYS A 1 118 ? -18.968 -6.676 0.447 1.00 96.88 118 LYS A N 1
ATOM 923 C CA . LYS A 1 118 ? -20.252 -6.130 0.907 1.00 96.88 118 LYS A CA 1
ATOM 924 C C . LYS A 1 118 ? -21.392 -7.134 0.813 1.00 96.88 118 LYS A C 1
ATOM 926 O O . LYS A 1 118 ? -22.246 -7.116 1.694 1.00 96.88 118 LYS A O 1
ATOM 931 N N . ASP A 1 119 ? -21.371 -8.028 -0.173 1.00 97.50 119 ASP A N 1
ATOM 932 C CA . ASP A 1 119 ? -22.360 -9.108 -0.281 1.00 97.50 119 ASP A CA 1
ATOM 933 C C . ASP A 1 119 ? -22.336 -10.044 0.942 1.00 97.50 119 ASP A C 1
ATOM 935 O O . ASP A 1 119 ? -23.367 -10.587 1.333 1.00 97.50 119 ASP A O 1
ATOM 939 N N . VAL A 1 120 ? -21.165 -10.222 1.565 1.00 94.69 120 VAL A N 1
ATOM 940 C CA . VAL A 1 120 ? -20.975 -11.112 2.725 1.00 94.69 120 VAL A CA 1
ATOM 941 C C . VAL A 1 120 ? -21.029 -10.349 4.052 1.00 94.69 120 VAL A C 1
ATOM 943 O O . VAL A 1 120 ? -21.545 -10.863 5.042 1.00 94.69 120 VAL A O 1
ATOM 946 N N . VAL A 1 121 ? -20.505 -9.120 4.089 1.00 91.69 121 VAL A N 1
ATOM 947 C CA . VAL A 1 121 ? -20.429 -8.275 5.291 1.00 91.69 121 VAL A CA 1
ATOM 948 C C . VAL A 1 121 ? -20.928 -6.859 4.959 1.00 91.69 121 VAL A C 1
ATOM 950 O O . VAL A 1 121 ? -20.124 -5.943 4.751 1.00 91.69 121 VAL A O 1
ATOM 953 N N . PRO A 1 122 ? -22.256 -6.62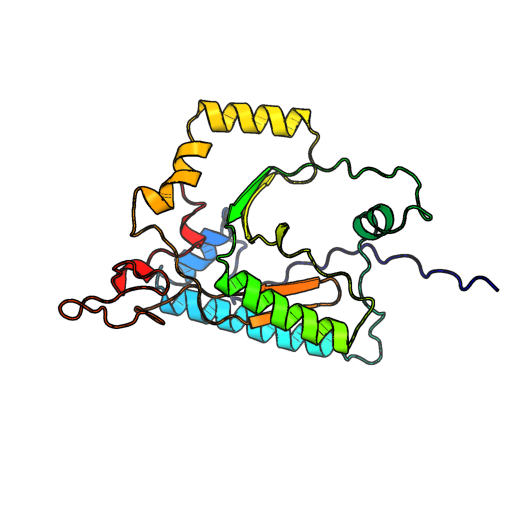8 4.932 1.00 92.69 122 PRO A N 1
ATOM 954 C CA . PRO A 1 122 ? -22.833 -5.355 4.483 1.00 92.69 122 PRO A CA 1
ATOM 955 C C . PRO A 1 122 ? -22.365 -4.132 5.283 1.00 92.69 122 PRO A C 1
ATOM 957 O O . PRO A 1 122 ? -22.217 -3.040 4.729 1.00 92.69 122 PRO A O 1
ATOM 960 N N . ASN A 1 123 ? -22.054 -4.324 6.568 1.00 88.81 123 ASN A N 1
ATOM 961 C CA . ASN A 1 123 ? -21.632 -3.262 7.487 1.00 88.81 123 ASN A CA 1
ATOM 962 C C . ASN A 1 123 ? -20.114 -3.010 7.486 1.00 88.81 123 ASN A C 1
ATOM 964 O O . ASN A 1 123 ? -19.634 -2.178 8.248 1.00 88.81 123 ASN A O 1
ATOM 968 N N . LEU A 1 124 ? -19.343 -3.701 6.639 1.00 90.56 124 LEU A N 1
ATOM 969 C CA . LEU A 1 124 ? -17.902 -3.484 6.536 1.00 90.56 124 LEU A CA 1
ATOM 970 C C . LEU A 1 124 ? -17.611 -2.079 5.998 1.00 90.56 124 LEU A C 1
ATOM 972 O O . LEU A 1 124 ? -18.056 -1.739 4.899 1.00 90.56 124 LEU A O 1
ATOM 976 N N . TRP A 1 125 ? -16.851 -1.270 6.730 1.00 92.38 125 TRP A N 1
ATOM 977 C CA . TRP A 1 125 ? -16.373 0.006 6.204 1.00 92.38 125 TRP A CA 1
ATOM 978 C C . TRP A 1 125 ? -15.306 -0.245 5.130 1.00 92.38 125 TRP A C 1
ATOM 980 O O . TRP A 1 125 ? -14.365 -1.010 5.338 1.00 92.38 125 TRP A O 1
ATOM 990 N N . LEU A 1 126 ? -15.466 0.368 3.957 1.00 94.00 126 LEU A N 1
ATOM 991 C CA . LEU A 1 126 ? -14.574 0.191 2.813 1.00 94.00 126 LEU A CA 1
ATOM 992 C C . LEU A 1 126 ? -14.176 1.556 2.262 1.00 94.00 126 LEU A C 1
ATOM 994 O O . LEU A 1 126 ? -15.032 2.400 2.010 1.00 94.00 126 LEU A O 1
ATOM 998 N N . MET A 1 127 ? -12.876 1.736 2.022 1.00 93.94 127 MET A N 1
ATOM 999 C CA . MET A 1 127 ? -12.315 2.985 1.506 1.00 93.94 127 MET A CA 1
ATOM 1000 C C . MET A 1 127 ? -13.007 3.420 0.198 1.00 93.94 127 MET A C 1
ATOM 1002 O O . MET A 1 127 ? -13.035 2.634 -0.758 1.00 93.94 127 MET A O 1
ATOM 1006 N N . PRO A 1 128 ? -13.503 4.666 0.093 1.00 95.12 128 PRO A N 1
ATOM 1007 C CA . PRO A 1 128 ? -14.062 5.184 -1.150 1.00 95.12 128 PRO A CA 1
ATOM 1008 C C . PRO A 1 128 ? -13.071 5.116 -2.317 1.00 95.12 128 PRO A C 1
ATOM 1010 O O . PRO A 1 128 ? -11.870 5.334 -2.154 1.00 95.12 128 PRO A O 1
ATOM 1013 N N . GLN A 1 129 ? -13.582 4.893 -3.530 1.00 96.38 129 GLN A N 1
ATOM 1014 C CA . GLN A 1 129 ? -12.773 4.772 -4.754 1.00 96.38 129 GLN A CA 1
ATOM 1015 C C . GLN A 1 129 ? -11.884 6.001 -5.027 1.00 96.38 129 GLN A C 1
ATOM 1017 O O . GLN A 1 129 ? -10.773 5.876 -5.544 1.00 96.38 129 GLN A O 1
ATOM 1022 N N . THR A 1 130 ? -12.348 7.192 -4.647 1.00 96.25 130 THR A N 1
ATOM 1023 C CA . THR A 1 130 ? -11.623 8.471 -4.765 1.00 96.25 130 THR A CA 1
ATOM 1024 C C . THR A 1 130 ? -10.478 8.615 -3.760 1.00 96.25 130 THR A C 1
ATOM 1026 O O . THR A 1 130 ? -9.530 9.370 -3.999 1.00 96.25 130 THR A O 1
ATOM 1029 N N . SER A 1 131 ? -10.537 7.859 -2.667 1.00 94.94 131 SER A N 1
ATOM 1030 C CA . SER A 1 131 ? -9.566 7.877 -1.574 1.00 94.94 131 SER A CA 1
ATOM 1031 C C . SER A 1 131 ? -8.539 6.746 -1.671 1.00 94.94 131 SER A C 1
ATOM 1033 O O . SER A 1 131 ? -7.599 6.713 -0.881 1.00 94.94 131 SER A O 1
ATOM 1035 N N . LEU A 1 132 ? -8.653 5.846 -2.657 1.00 96.56 132 LEU A N 1
ATOM 1036 C CA . LEU A 1 132 ? -7.680 4.774 -2.871 1.00 96.56 132 LEU A CA 1
ATOM 1037 C C . LEU A 1 132 ? -6.286 5.332 -3.195 1.00 96.56 132 LEU A C 1
ATOM 1039 O O . LEU A 1 132 ? -6.104 6.188 -4.070 1.00 96.56 132 LEU A O 1
ATOM 1043 N N . HIS A 1 133 ? -5.287 4.811 -2.495 1.00 95.19 133 HIS A N 1
ATOM 1044 C CA . HIS A 1 133 ? -3.879 5.134 -2.676 1.00 95.19 133 HIS A CA 1
ATOM 1045 C C . HIS A 1 133 ? -3.009 3.999 -2.132 1.00 95.19 133 HIS A C 1
ATOM 1047 O O . HIS A 1 133 ? -3.469 3.155 -1.368 1.00 95.19 133 HIS A O 1
ATOM 1053 N N . MET A 1 134 ? -1.741 4.004 -2.527 1.00 93.56 134 MET A N 1
ATOM 1054 C CA . MET A 1 134 ? -0.674 3.308 -1.819 1.00 93.56 134 MET A CA 1
ATOM 1055 C C . MET A 1 134 ? 0.257 4.368 -1.237 1.00 93.56 134 MET A C 1
ATOM 1057 O O . MET A 1 134 ? 0.698 5.267 -1.958 1.00 93.56 134 MET A O 1
ATOM 1061 N N . THR A 1 135 ? 0.567 4.273 0.052 1.00 91.31 135 THR A N 1
ATOM 1062 C CA . THR A 1 135 ? 1.637 5.073 0.654 1.00 91.31 135 THR A CA 1
ATOM 1063 C C . THR A 1 135 ? 2.971 4.525 0.162 1.00 91.31 135 THR A C 1
ATOM 1065 O O . THR A 1 135 ? 3.355 3.417 0.518 1.00 91.31 135 THR A O 1
ATOM 1068 N N . ALA A 1 136 ? 3.645 5.273 -0.710 1.00 88.81 136 ALA A N 1
ATOM 1069 C CA . ALA A 1 136 ? 4.933 4.883 -1.282 1.00 88.81 136 ALA A CA 1
ATOM 1070 C C . ALA A 1 136 ? 6.107 5.271 -0.370 1.00 88.81 136 ALA A C 1
ATOM 1072 O O . ALA A 1 136 ? 7.128 4.591 -0.353 1.00 88.81 136 ALA A O 1
ATOM 1073 N N . LEU A 1 137 ? 5.955 6.362 0.383 1.00 87.44 137 LEU A N 1
ATOM 1074 C CA . LEU A 1 137 ? 6.904 6.810 1.396 1.00 87.44 137 LEU A CA 1
ATOM 1075 C C . LEU A 1 137 ? 6.146 7.556 2.493 1.00 87.44 137 LEU A C 1
ATOM 1077 O O . LEU A 1 137 ? 5.354 8.450 2.193 1.00 87.44 137 LEU A O 1
ATOM 1081 N N . GLU A 1 138 ? 6.420 7.220 3.749 1.00 89.06 138 GLU A N 1
ATOM 1082 C CA . GLU A 1 138 ? 5.989 8.002 4.904 1.00 89.06 138 GLU A CA 1
ATOM 1083 C C . GLU A 1 138 ? 7.163 8.828 5.425 1.00 89.06 138 GLU A C 1
ATOM 1085 O O . GLU A 1 138 ? 8.228 8.290 5.713 1.00 89.06 138 GLU A O 1
ATOM 1090 N N . VAL A 1 139 ? 6.972 10.144 5.517 1.00 89.69 139 VAL A N 1
ATOM 1091 C CA . VAL A 1 139 ? 7.979 11.072 6.048 1.00 89.69 139 VAL A CA 1
ATOM 1092 C C . VAL A 1 139 ? 7.737 11.311 7.536 1.00 89.69 139 VAL A C 1
ATOM 1094 O O . VAL A 1 139 ? 8.671 11.354 8.334 1.00 89.69 139 VAL A O 1
ATOM 1097 N N . THR A 1 140 ? 6.475 11.486 7.930 1.00 92.50 140 THR A N 1
ATOM 1098 C CA . THR A 1 140 ? 6.092 11.633 9.335 1.00 92.50 140 THR A CA 1
ATOM 1099 C C . THR A 1 140 ? 4.635 11.247 9.552 1.00 92.50 140 THR A C 1
ATOM 1101 O O . THR A 1 140 ? 3.817 11.397 8.641 1.00 92.50 140 THR A O 1
ATOM 1104 N N . HIS A 1 141 ? 4.305 10.821 10.772 1.00 93.38 141 HIS A N 1
ATOM 1105 C CA . HIS A 1 141 ? 2.948 10.479 11.187 1.00 93.38 141 HIS A CA 1
ATOM 1106 C C . HIS A 1 141 ? 2.567 11.185 12.493 1.00 93.38 141 HIS A C 1
ATOM 1108 O O . HIS A 1 141 ? 3.430 11.477 13.324 1.00 93.38 141 HIS A O 1
ATOM 1114 N N . SER A 1 142 ? 1.265 11.419 12.687 1.00 93.06 142 SER A N 1
ATOM 1115 C CA . SER A 1 142 ? 0.685 11.961 13.930 1.00 93.06 142 SER A CA 1
ATOM 1116 C C . SER A 1 142 ? 1.364 13.238 14.440 1.00 93.06 142 SER A C 1
ATOM 1118 O O . SER A 1 142 ? 1.766 13.343 15.599 1.00 93.06 142 SER A O 1
ATOM 1120 N N . ARG A 1 143 ? 1.502 14.226 13.553 1.00 96.25 143 ARG A N 1
ATOM 1121 C CA . ARG A 1 143 ? 2.057 15.554 13.848 1.00 96.25 143 ARG A CA 1
ATOM 1122 C C . ARG A 1 143 ? 0.993 16.645 13.800 1.00 96.25 143 ARG A C 1
ATOM 1124 O O . ARG A 1 143 ? -0.122 16.424 13.334 1.00 96.25 143 ARG A O 1
ATOM 1131 N N . THR A 1 144 ? 1.356 17.828 14.294 1.00 95.19 144 THR A N 1
ATOM 1132 C CA . THR A 1 144 ? 0.527 19.033 14.197 1.00 95.19 144 THR A CA 1
ATOM 1133 C C . THR A 1 144 ? 0.550 19.603 12.771 1.00 95.19 144 THR A C 1
ATOM 1135 O O . THR A 1 144 ? 1.525 19.376 12.042 1.00 95.19 144 THR A O 1
ATOM 1138 N N . PRO A 1 145 ? -0.473 20.382 12.371 1.00 95.50 145 PRO A N 1
ATOM 1139 C CA . PRO A 1 145 ? -0.493 21.060 11.075 1.00 95.50 145 PRO A CA 1
ATOM 1140 C C . PRO A 1 145 ? 0.742 21.938 10.832 1.00 95.50 145 PRO A C 1
ATOM 1142 O O . PRO A 1 145 ? 1.358 21.834 9.776 1.00 95.50 145 PRO A O 1
ATOM 1145 N N . ASP A 1 146 ? 1.161 22.727 11.827 1.00 96.88 146 ASP A N 1
ATOM 1146 C CA . ASP A 1 146 ? 2.315 23.632 11.709 1.00 96.88 146 ASP A CA 1
ATOM 1147 C C . ASP A 1 146 ? 3.624 22.879 11.465 1.00 96.88 146 ASP A C 1
ATOM 1149 O O . ASP A 1 146 ? 4.446 23.282 10.639 1.00 96.88 146 ASP A O 1
ATOM 1153 N N . PHE A 1 147 ? 3.808 21.740 12.142 1.00 96.31 147 PHE A N 1
ATOM 1154 C CA . PHE A 1 147 ? 4.976 20.896 11.923 1.00 96.31 147 PHE A CA 1
ATOM 1155 C C . PHE A 1 147 ? 4.993 20.363 10.488 1.00 96.31 147 PHE A C 1
ATOM 1157 O O . PHE A 1 147 ? 6.006 20.491 9.798 1.00 96.31 147 PHE A O 1
ATOM 1164 N N . VAL A 1 148 ? 3.866 19.816 10.016 1.00 96.56 148 VAL A N 1
ATOM 1165 C CA . VAL A 1 148 ? 3.748 19.295 8.645 1.00 96.56 148 VAL A CA 1
ATOM 1166 C C . VAL A 1 148 ? 3.971 20.405 7.619 1.00 96.56 148 VAL A C 1
ATOM 1168 O O . VAL A 1 148 ? 4.740 20.206 6.682 1.00 96.56 148 VAL A O 1
ATOM 1171 N N . ALA A 1 149 ? 3.385 21.586 7.817 1.00 96.12 149 ALA A N 1
ATOM 1172 C CA . ALA A 1 149 ? 3.569 22.734 6.934 1.00 96.12 149 ALA A CA 1
ATOM 1173 C C . ALA A 1 149 ? 5.040 23.173 6.858 1.00 96.12 149 ALA A C 1
ATOM 1175 O O . ALA A 1 149 ? 5.560 23.402 5.764 1.00 96.12 149 ALA A O 1
ATOM 1176 N N . SER A 1 150 ? 5.738 23.219 7.998 1.00 96.88 150 SER A N 1
ATOM 1177 C CA . SER A 1 150 ? 7.165 23.557 8.031 1.00 96.88 150 SER A CA 1
ATOM 1178 C C . SER A 1 150 ? 8.018 22.533 7.272 1.00 96.88 150 SER A C 1
ATOM 1180 O O . SER A 1 150 ? 8.911 22.911 6.512 1.00 96.88 150 SER A O 1
ATOM 1182 N N . LEU A 1 151 ? 7.701 21.242 7.404 1.00 95.88 151 LEU A N 1
ATOM 1183 C CA . LEU A 1 151 ? 8.407 20.163 6.722 1.00 95.88 151 LEU A CA 1
ATOM 1184 C C . LEU A 1 151 ? 8.144 20.178 5.211 1.00 95.88 151 LEU A C 1
ATOM 1186 O O . LEU A 1 151 ? 9.075 20.019 4.422 1.00 95.88 151 LEU A O 1
ATOM 1190 N N . VAL A 1 152 ? 6.903 20.441 4.792 1.00 94.88 152 VAL A N 1
ATOM 1191 C CA . VAL A 1 152 ? 6.555 20.638 3.376 1.00 94.88 152 VAL A CA 1
ATOM 1192 C C . VAL A 1 152 ? 7.344 21.806 2.786 1.00 94.88 152 VAL A C 1
ATOM 1194 O O . VAL A 1 152 ? 7.920 21.658 1.709 1.00 94.88 152 VAL A O 1
ATOM 1197 N N . ALA A 1 153 ? 7.432 22.937 3.492 1.00 95.88 153 ALA A N 1
ATOM 1198 C CA . 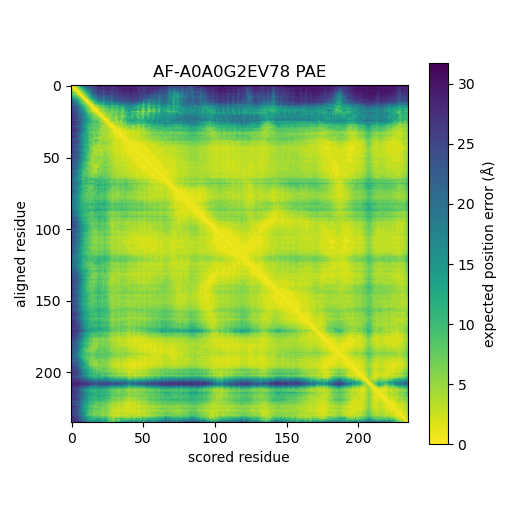ALA A 1 153 ? 8.191 24.097 3.030 1.00 95.88 153 ALA A CA 1
ATOM 1199 C C . ALA A 1 153 ? 9.690 23.780 2.873 1.00 95.88 153 ALA A C 1
ATOM 1201 O O . ALA A 1 153 ? 10.296 24.158 1.868 1.00 95.88 153 ALA A O 1
ATOM 1202 N N . GLN A 1 154 ? 10.277 23.037 3.817 1.00 96.00 154 GLN A N 1
ATOM 1203 C CA . GLN A 1 154 ? 11.675 22.596 3.742 1.00 96.00 154 GLN A CA 1
ATOM 1204 C C . GLN A 1 154 ? 11.919 21.672 2.541 1.00 96.00 154 GLN A C 1
ATOM 1206 O O . GLN A 1 154 ? 12.819 21.928 1.742 1.00 96.00 154 GLN A O 1
ATOM 1211 N N . LEU A 1 155 ? 11.090 20.637 2.365 1.00 93.44 155 LEU A N 1
ATOM 1212 C CA . LEU A 1 155 ? 11.214 19.690 1.250 1.00 93.44 155 LEU A CA 1
ATOM 1213 C C . LEU A 1 155 ? 10.992 20.360 -0.111 1.00 93.44 155 LEU A C 1
ATOM 1215 O O . LEU A 1 155 ? 11.654 20.006 -1.088 1.00 93.44 155 LEU A O 1
ATOM 1219 N N . ALA A 1 156 ? 10.068 21.320 -0.189 1.00 93.31 156 ALA A N 1
ATOM 1220 C CA . ALA A 1 156 ? 9.827 22.098 -1.398 1.00 93.31 156 ALA A CA 1
ATOM 1221 C C . ALA A 1 156 ? 11.027 22.993 -1.734 1.00 93.31 156 ALA A C 1
ATOM 1223 O O . ALA A 1 156 ? 11.485 22.993 -2.875 1.00 93.31 156 ALA A O 1
ATOM 1224 N N . SER A 1 157 ? 11.581 23.687 -0.735 1.00 95.06 157 SER A N 1
ATOM 1225 C CA . SER A 1 157 ? 12.755 24.561 -0.896 1.00 95.06 157 SER A CA 1
ATOM 1226 C C . SER A 1 157 ? 14.002 23.779 -1.314 1.00 95.06 157 SER A C 1
ATOM 1228 O O . SER A 1 157 ? 14.800 24.263 -2.109 1.00 95.06 157 SER A O 1
ATOM 1230 N N . ALA A 1 158 ? 14.138 22.542 -0.833 1.00 93.81 158 ALA A N 1
ATOM 1231 C CA . ALA A 1 158 ? 15.196 21.620 -1.238 1.00 93.81 158 ALA A CA 1
ATOM 1232 C C . ALA A 1 158 ? 14.964 20.975 -2.623 1.00 93.81 158 ALA A C 1
ATOM 1234 O O . ALA A 1 158 ? 15.799 20.203 -3.085 1.00 93.81 158 ALA A O 1
ATOM 1235 N N . GLY A 1 159 ? 13.824 21.225 -3.280 1.00 92.38 159 GLY A N 1
ATOM 1236 C CA . GLY A 1 159 ? 13.460 20.609 -4.562 1.00 92.38 159 GLY A CA 1
ATOM 1237 C C . GLY A 1 159 ? 13.054 19.129 -4.479 1.00 92.38 159 GLY A C 1
ATOM 1238 O O . GLY A 1 159 ? 12.703 18.533 -5.501 1.00 92.38 159 GLY A O 1
ATOM 1239 N N . ALA A 1 160 ? 13.039 18.532 -3.283 1.00 89.25 160 ALA A N 1
ATOM 1240 C CA . ALA A 1 160 ? 12.794 17.104 -3.074 1.00 89.25 160 ALA A CA 1
ATOM 1241 C C . ALA A 1 160 ? 11.390 16.673 -3.528 1.00 89.25 160 ALA A C 1
ATOM 1243 O O . ALA A 1 160 ? 11.232 15.613 -4.133 1.00 89.25 160 ALA A O 1
ATOM 1244 N N . VAL A 1 161 ? 10.374 17.516 -3.303 1.00 88.75 161 VAL A N 1
ATOM 1245 C CA . VAL A 1 161 ? 8.986 17.226 -3.712 1.00 88.75 161 VAL A CA 1
ATOM 1246 C C . VAL A 1 161 ? 8.891 17.035 -5.227 1.00 88.75 161 VAL A C 1
ATOM 1248 O O . VAL A 1 161 ? 8.363 16.026 -5.692 1.00 88.75 161 VAL A O 1
ATOM 1251 N N . ALA A 1 162 ? 9.438 17.976 -6.003 1.00 88.62 162 ALA A N 1
ATOM 1252 C CA . ALA A 1 162 ? 9.412 17.912 -7.461 1.00 88.62 162 ALA A CA 1
ATOM 1253 C C . ALA A 1 162 ? 10.289 16.771 -7.995 1.00 88.62 162 ALA A C 1
ATOM 1255 O O . ALA A 1 162 ? 9.887 16.084 -8.934 1.00 88.62 162 ALA A O 1
ATOM 1256 N N . ALA A 1 163 ? 11.456 16.542 -7.386 1.00 88.62 163 ALA A N 1
ATOM 1257 C CA . ALA A 1 163 ? 12.355 15.458 -7.766 1.00 88.62 163 ALA A CA 1
ATOM 1258 C C . ALA A 1 163 ? 11.692 14.082 -7.597 1.00 88.62 163 ALA A C 1
ATOM 1260 O O . ALA A 1 163 ? 11.724 13.271 -8.522 1.00 88.62 163 ALA A O 1
ATOM 1261 N N . LEU A 1 164 ? 11.038 13.836 -6.457 1.00 86.50 164 LEU A N 1
ATOM 1262 C CA . LEU A 1 164 ? 10.339 12.578 -6.185 1.00 86.50 164 LEU A CA 1
ATOM 1263 C C . LEU A 1 164 ? 9.096 12.413 -7.066 1.00 86.50 164 LEU A C 1
ATOM 1265 O O . LEU A 1 164 ? 8.930 11.365 -7.691 1.00 86.50 164 LEU A O 1
ATOM 1269 N N . ALA A 1 165 ? 8.257 13.450 -7.178 1.00 86.06 165 ALA A N 1
ATOM 1270 C CA . ALA A 1 165 ? 7.030 13.396 -7.975 1.00 86.06 165 ALA A CA 1
ATOM 1271 C C . ALA A 1 165 ? 7.309 13.137 -9.465 1.00 86.06 165 ALA A C 1
ATOM 1273 O O . ALA A 1 165 ? 6.614 12.346 -10.103 1.00 86.06 165 ALA A O 1
ATOM 1274 N N . ASN A 1 166 ? 8.360 13.754 -10.013 1.00 88.12 166 ASN A N 1
ATOM 1275 C CA . ASN A 1 166 ? 8.710 13.620 -11.425 1.00 88.12 166 ASN A CA 1
ATOM 1276 C C . ASN A 1 166 ? 9.653 12.452 -11.717 1.00 88.12 166 ASN A C 1
ATOM 1278 O O . ASN A 1 166 ? 9.919 12.184 -12.887 1.00 88.12 166 ASN A O 1
ATOM 1282 N N . ARG A 1 167 ? 10.146 11.724 -10.706 1.00 85.31 167 ARG A N 1
ATOM 1283 C CA . ARG A 1 167 ? 11.173 10.685 -10.889 1.00 85.31 167 ARG A CA 1
ATOM 1284 C C . ARG A 1 167 ? 10.778 9.625 -11.912 1.00 85.31 167 ARG A C 1
ATOM 1286 O O . ARG A 1 167 ? 11.581 9.254 -12.765 1.00 85.31 167 ARG A O 1
ATOM 1293 N N . THR A 1 168 ? 9.534 9.164 -11.835 1.00 85.06 168 THR A N 1
ATOM 1294 C CA . THR A 1 168 ? 8.991 8.152 -12.749 1.00 85.06 168 THR A CA 1
ATOM 1295 C C . THR A 1 168 ? 8.791 8.697 -14.163 1.00 85.06 168 THR A C 1
ATOM 1297 O O . THR A 1 168 ? 8.860 7.941 -15.128 1.00 85.06 168 THR A O 1
ATOM 1300 N N . SER A 1 169 ? 8.565 10.000 -14.325 1.00 83.56 169 SER A N 1
ATOM 1301 C CA . SER A 1 169 ? 8.452 10.653 -15.634 1.00 83.56 169 SER A CA 1
ATOM 1302 C C . SER A 1 169 ? 9.819 10.949 -16.250 1.00 83.56 169 SER A C 1
ATOM 1304 O O . SER A 1 169 ? 9.987 10.752 -17.448 1.00 83.56 169 SER A O 1
ATOM 1306 N N . ALA A 1 170 ? 10.790 11.359 -15.431 1.00 84.94 170 ALA A N 1
ATOM 1307 C CA . ALA A 1 170 ? 12.139 11.726 -15.852 1.00 84.94 170 ALA A CA 1
ATOM 1308 C C . ALA A 1 170 ? 13.007 10.519 -16.243 1.00 84.94 170 ALA A C 1
ATOM 1310 O O . ALA A 1 170 ? 13.896 10.653 -17.077 1.00 84.94 170 ALA A O 1
ATOM 1311 N N . SER A 1 171 ? 12.755 9.341 -15.662 1.00 85.25 171 SER A N 1
ATOM 1312 C CA . SER A 1 171 ? 13.451 8.102 -16.016 1.00 85.25 171 SER A CA 1
ATOM 1313 C C . SER A 1 171 ? 12.458 6.940 -16.105 1.00 85.25 171 SER A C 1
ATOM 1315 O O . SER A 1 171 ? 11.952 6.484 -15.073 1.00 85.25 171 SER A O 1
ATOM 1317 N N . PRO A 1 172 ? 12.175 6.423 -17.316 1.00 79.44 172 PRO A N 1
ATOM 1318 C CA . PRO A 1 172 ? 11.320 5.251 -17.499 1.00 79.44 172 PRO A CA 1
ATOM 1319 C C . PRO A 1 172 ? 11.794 4.019 -16.714 1.00 79.44 172 PRO A C 1
ATOM 1321 O O . PRO A 1 172 ? 10.957 3.254 -16.238 1.00 79.44 172 PRO A O 1
ATOM 1324 N N . HIS A 1 173 ? 13.106 3.880 -16.497 1.00 81.94 173 HIS A N 1
ATOM 1325 C CA . HIS A 1 173 ? 13.709 2.800 -15.709 1.00 81.94 173 HIS A CA 1
ATOM 1326 C C . HIS A 1 173 ? 13.393 2.897 -14.209 1.00 81.94 173 HIS A C 1
ATOM 1328 O O . HIS A 1 173 ? 13.492 1.907 -13.502 1.00 81.94 173 HIS A O 1
ATOM 1334 N N . HIS A 1 174 ? 12.950 4.057 -13.705 1.00 87.19 174 HIS A N 1
ATOM 1335 C CA . HIS A 1 174 ? 12.506 4.213 -12.312 1.00 87.19 174 HIS A CA 1
ATOM 1336 C C 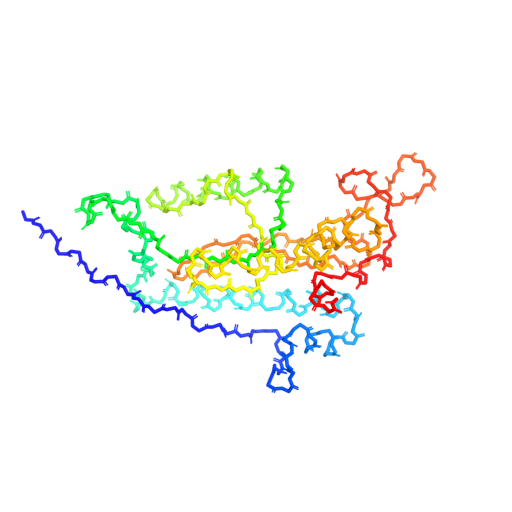. HIS A 1 174 ? 11.012 3.905 -12.109 1.00 87.19 174 HIS A C 1
ATOM 1338 O O . HIS A 1 174 ? 10.450 4.155 -11.040 1.00 87.19 174 HIS A O 1
ATOM 1344 N N . ARG A 1 175 ? 10.323 3.388 -13.132 1.00 87.88 175 ARG A N 1
ATOM 1345 C CA . ARG A 1 175 ? 8.907 3.008 -13.048 1.00 87.88 175 ARG A CA 1
ATOM 1346 C C . ARG A 1 175 ? 8.769 1.574 -12.554 1.00 87.88 175 ARG A C 1
ATOM 1348 O O . ARG A 1 175 ? 8.548 0.667 -13.363 1.00 87.88 175 ARG A O 1
ATOM 1355 N N . ALA A 1 176 ? 8.834 1.389 -11.239 1.00 90.62 176 ALA A N 1
ATOM 1356 C CA . ALA A 1 176 ? 8.555 0.098 -10.618 1.00 90.62 176 ALA A CA 1
ATOM 1357 C C . ALA A 1 176 ? 7.186 -0.439 -11.075 1.00 90.62 176 ALA A C 1
ATOM 1359 O O . ALA A 1 176 ? 6.174 0.269 -11.022 1.00 90.62 176 ALA A O 1
ATOM 1360 N N . ARG A 1 177 ? 7.154 -1.684 -11.560 1.00 92.38 177 ARG A N 1
ATOM 1361 C CA . ARG A 1 177 ? 5.916 -2.362 -11.966 1.00 92.38 177 ARG A CA 1
ATOM 1362 C C . ARG A 1 177 ? 5.452 -3.289 -10.855 1.00 92.38 177 ARG A C 1
ATOM 1364 O O . ARG A 1 177 ? 6.263 -3.935 -10.202 1.00 92.38 177 ARG A O 1
ATOM 1371 N N . LEU A 1 178 ? 4.138 -3.350 -10.667 1.00 93.81 178 LEU A N 1
ATOM 1372 C CA . LEU A 1 178 ? 3.480 -4.167 -9.654 1.00 93.81 178 LEU A CA 1
ATOM 1373 C C . LEU A 1 178 ? 2.572 -5.195 -10.333 1.00 93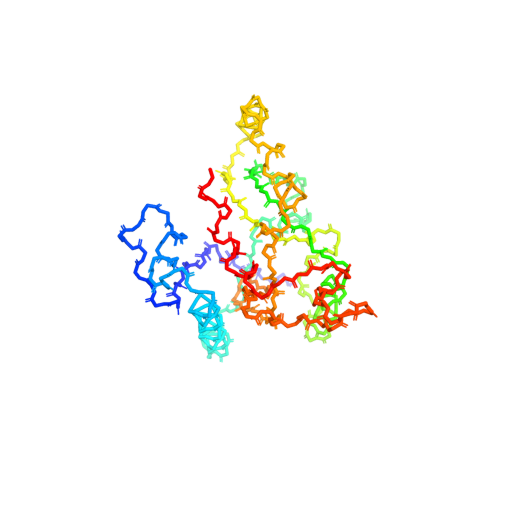.81 178 LEU A C 1
ATOM 1375 O O . LEU A 1 178 ? 1.807 -4.847 -11.236 1.00 93.81 178 LEU A O 1
ATOM 1379 N N . VAL A 1 179 ? 2.663 -6.451 -9.903 1.00 94.44 179 VAL A N 1
ATOM 1380 C CA . VAL A 1 179 ? 1.961 -7.607 -10.482 1.00 94.44 179 VAL A CA 1
ATOM 1381 C C . VAL A 1 179 ? 1.383 -8.508 -9.387 1.00 94.44 179 VAL A C 1
ATOM 1383 O O . VAL A 1 179 ? 1.573 -8.263 -8.195 1.00 94.44 179 VAL A O 1
ATOM 1386 N N . ARG A 1 180 ? 0.642 -9.542 -9.810 1.00 95.38 180 ARG A N 1
ATOM 1387 C CA . ARG A 1 180 ? 0.015 -10.565 -8.956 1.00 95.38 180 ARG A CA 1
ATOM 1388 C C . ARG A 1 180 ? -0.790 -9.956 -7.800 1.00 95.38 180 ARG A C 1
ATOM 1390 O O . ARG A 1 180 ? -0.380 -10.107 -6.653 1.00 95.38 180 ARG A O 1
ATOM 1397 N N . PRO A 1 181 ? -1.916 -9.270 -8.061 1.00 96.12 181 PRO A N 1
ATOM 1398 C CA . PRO A 1 181 ? -2.777 -8.788 -6.983 1.00 96.12 181 PRO A CA 1
ATOM 1399 C C . PRO A 1 181 ? -3.159 -9.928 -6.027 1.00 96.12 181 PRO A C 1
ATOM 1401 O O . PRO A 1 181 ? -3.541 -11.006 -6.479 1.00 96.12 181 PRO A O 1
ATOM 1404 N N . LEU A 1 182 ? -3.086 -9.685 -4.719 1.00 97.31 182 LEU A N 1
ATOM 1405 C CA . LEU A 1 182 ? -3.561 -10.603 -3.683 1.00 97.31 182 LEU A CA 1
ATOM 1406 C C . LEU A 1 182 ? -4.302 -9.825 -2.601 1.00 97.31 182 LEU A C 1
ATOM 1408 O O . LEU A 1 182 ? -3.767 -8.867 -2.037 1.00 97.31 182 LEU A O 1
ATOM 1412 N N . LEU A 1 183 ? -5.523 -10.262 -2.298 1.00 96.62 183 LEU A N 1
ATOM 1413 C CA . LEU A 1 183 ? -6.310 -9.712 -1.203 1.00 96.62 183 LEU A CA 1
ATOM 1414 C C . LEU A 1 183 ? -5.731 -10.211 0.126 1.00 96.62 183 LEU A C 1
ATOM 1416 O O . LEU A 1 183 ? -5.754 -11.409 0.405 1.00 96.62 183 LEU A O 1
ATOM 1420 N N . GLY A 1 184 ? -5.182 -9.297 0.916 1.00 95.69 184 GLY A N 1
ATOM 1421 C CA . GLY A 1 184 ? -4.722 -9.540 2.276 1.00 95.69 184 GLY A CA 1
ATOM 1422 C C . GLY A 1 184 ? -5.717 -9.017 3.300 1.00 95.69 184 GLY A C 1
ATOM 1423 O O . GLY A 1 184 ? -6.451 -8.067 3.029 1.00 95.69 184 GLY A O 1
ATOM 1424 N N . TYR A 1 185 ? -5.749 -9.654 4.465 1.00 94.31 185 TYR A N 1
ATOM 1425 C CA . TYR A 1 185 ? -6.675 -9.318 5.541 1.00 94.31 185 TYR A CA 1
ATOM 1426 C C . TYR A 1 185 ? -6.104 -9.684 6.912 1.00 94.31 185 TYR A C 1
ATOM 1428 O O . TYR A 1 185 ? -5.209 -10.523 7.031 1.00 94.31 185 TYR A O 1
ATOM 1436 N N . ASP A 1 186 ? -6.618 -9.031 7.944 1.00 93.75 186 ASP A N 1
ATOM 1437 C CA . ASP A 1 186 ? -6.445 -9.370 9.354 1.00 93.75 186 ASP A CA 1
ATOM 1438 C C . ASP A 1 186 ? -7.653 -8.856 10.157 1.00 93.75 186 ASP A C 1
ATOM 1440 O O . ASP A 1 186 ? -8.678 -8.484 9.586 1.00 93.75 186 ASP A O 1
ATOM 1444 N N . ALA A 1 187 ? -7.552 -8.848 11.487 1.00 91.94 187 ALA A N 1
ATOM 1445 C CA . ALA A 1 187 ? -8.627 -8.377 12.353 1.00 91.94 187 ALA A CA 1
ATOM 1446 C C . ALA A 1 187 ? -8.903 -6.865 12.247 1.00 91.94 187 ALA A C 1
ATOM 1448 O O . ALA A 1 187 ? -9.965 -6.436 12.677 1.00 91.94 187 ALA A O 1
ATOM 1449 N N . SER A 1 188 ? -7.988 -6.059 11.705 1.00 90.38 188 SER A N 1
ATOM 1450 C CA . SER A 1 188 ? -8.125 -4.601 11.564 1.00 90.38 188 SER A CA 1
ATOM 1451 C C . SER A 1 188 ? -8.517 -4.128 10.172 1.00 90.38 188 SER A C 1
ATOM 1453 O O . SER A 1 188 ? -9.209 -3.120 10.052 1.00 90.38 188 SER A O 1
ATOM 1455 N N . ALA A 1 189 ? -8.041 -4.785 9.114 1.00 92.38 189 ALA A N 1
ATOM 1456 C CA . ALA A 1 189 ? -8.115 -4.214 7.778 1.00 92.38 189 ALA A CA 1
ATOM 1457 C C . ALA A 1 189 ? -8.067 -5.259 6.661 1.00 92.38 189 ALA A C 1
ATOM 1459 O O . ALA A 1 189 ? -7.694 -6.419 6.841 1.00 92.38 189 ALA A O 1
ATOM 1460 N N . ILE A 1 190 ? -8.411 -4.788 5.462 1.00 94.19 190 ILE A N 1
ATOM 1461 C CA . ILE A 1 190 ? -8.291 -5.512 4.199 1.00 94.19 190 ILE A CA 1
ATOM 1462 C C . ILE A 1 190 ? -7.506 -4.632 3.229 1.00 94.19 190 ILE A C 1
ATOM 1464 O O . ILE A 1 190 ? -7.763 -3.432 3.124 1.00 94.19 190 ILE A O 1
ATOM 1468 N N . ALA A 1 191 ? -6.573 -5.225 2.490 1.00 94.75 191 ALA A N 1
ATOM 1469 C CA . ALA A 1 191 ? -5.773 -4.522 1.497 1.00 94.75 191 ALA A CA 1
ATOM 1470 C C . ALA A 1 191 ? -5.574 -5.371 0.242 1.00 94.75 191 ALA A C 1
ATOM 1472 O O . ALA A 1 191 ? -5.420 -6.589 0.310 1.00 94.75 191 ALA A O 1
ATOM 1473 N N . LEU A 1 192 ? -5.524 -4.723 -0.922 1.00 96.44 192 LEU A N 1
ATOM 1474 C CA . LEU A 1 192 ? -5.072 -5.370 -2.148 1.00 96.44 192 LEU A CA 1
ATOM 1475 C C . LEU A 1 192 ? -3.565 -5.142 -2.295 1.00 96.44 192 LEU A C 1
ATOM 1477 O O . LEU A 1 192 ? -3.122 -4.033 -2.587 1.00 96.44 192 LEU A O 1
ATOM 1481 N N . SER A 1 193 ? -2.788 -6.196 -2.070 1.00 94.94 193 SER A N 1
ATOM 1482 C CA . SER A 1 193 ? -1.328 -6.177 -2.167 1.00 94.94 193 SER A CA 1
ATOM 1483 C C . SER A 1 193 ? -0.853 -6.598 -3.556 1.00 94.94 193 SER A C 1
ATOM 1485 O O . SER A 1 193 ? -1.536 -7.339 -4.264 1.00 94.94 193 SER A O 1
ATOM 1487 N N . PHE A 1 194 ? 0.341 -6.153 -3.931 1.00 95.50 194 PHE A N 1
ATOM 1488 C CA . PHE A 1 194 ? 1.018 -6.527 -5.169 1.00 95.50 194 PHE A CA 1
ATOM 1489 C C . PHE A 1 194 ? 2.483 -6.819 -4.865 1.00 95.50 194 PHE A C 1
ATOM 1491 O O . PHE A 1 194 ? 3.016 -6.336 -3.868 1.00 95.50 194 PHE A O 1
ATOM 1498 N N . VAL A 1 195 ? 3.139 -7.570 -5.741 1.00 95.31 195 VAL A N 1
ATOM 1499 C CA . VAL A 1 195 ? 4.590 -7.789 -5.681 1.00 95.31 195 VAL A CA 1
ATOM 1500 C C . VAL A 1 195 ? 5.273 -7.057 -6.836 1.00 95.31 195 VAL A C 1
ATOM 1502 O O . VAL A 1 195 ? 4.618 -6.810 -7.856 1.00 95.31 195 VAL A O 1
ATOM 1505 N N . PRO A 1 196 ? 6.565 -6.699 -6.722 1.00 94.50 196 PRO A N 1
ATOM 1506 C CA . PRO A 1 196 ? 7.319 -6.194 -7.862 1.00 94.50 196 PRO A CA 1
ATOM 1507 C C . PRO A 1 196 ? 7.259 -7.176 -9.034 1.00 94.50 196 PRO A C 1
ATOM 1509 O O . PRO A 1 196 ? 7.274 -8.392 -8.833 1.00 94.50 196 PRO A O 1
ATOM 1512 N N . ALA A 1 197 ? 7.171 -6.661 -10.257 1.00 95.19 197 ALA A N 1
ATOM 1513 C CA . ALA A 1 197 ? 7.390 -7.485 -11.438 1.00 95.19 197 ALA A CA 1
ATOM 1514 C C . ALA A 1 197 ? 8.841 -7.975 -11.474 1.00 95.19 197 ALA A C 1
ATOM 1516 O O . ALA A 1 197 ? 9.726 -7.359 -10.886 1.00 95.19 197 ALA A O 1
ATOM 1517 N N . SER A 1 198 ? 9.063 -9.083 -12.168 1.00 95.19 198 SER A N 1
ATOM 1518 C CA . SER A 1 198 ? 10.388 -9.635 -12.409 1.00 95.19 198 SER A CA 1
ATOM 1519 C C . SER A 1 198 ? 10.434 -10.198 -13.827 1.00 95.19 198 SER A C 1
ATOM 1521 O O . SER A 1 198 ? 9.428 -10.719 -14.317 1.00 95.19 198 SER A O 1
ATOM 1523 N N . ASP A 1 199 ? 11.581 -10.062 -14.494 1.00 91.50 199 ASP A N 1
ATOM 1524 C CA . ASP A 1 199 ? 11.866 -10.633 -15.814 1.00 91.50 199 ASP A CA 1
ATOM 1525 C C . ASP A 1 199 ? 10.829 -10.323 -16.910 1.00 91.50 199 ASP A C 1
ATOM 1527 O O . ASP A 1 199 ? 10.556 -11.122 -17.813 1.00 91.50 199 ASP A O 1
ATOM 1531 N N . GLY A 1 200 ? 10.239 -9.129 -16.873 1.00 90.62 200 GLY A N 1
ATOM 1532 C CA . GLY A 1 200 ? 9.255 -8.712 -17.863 1.00 90.62 200 GLY A CA 1
ATOM 1533 C C . GLY A 1 200 ? 7.888 -9.373 -17.681 1.00 90.62 200 GLY A C 1
ATOM 1534 O O . GLY A 1 200 ? 7.093 -9.381 -18.622 1.00 90.62 200 GLY A O 1
ATOM 1535 N N . GLU A 1 201 ? 7.577 -9.899 -16.492 1.00 92.69 201 GLU A N 1
ATOM 1536 C CA . GLU A 1 201 ? 6.262 -10.467 -16.182 1.00 92.69 201 GLU A CA 1
ATOM 1537 C C . GLU A 1 201 ? 5.141 -9.474 -16.527 1.00 92.69 201 GLU A C 1
ATOM 1539 O O . GLU A 1 201 ? 5.178 -8.301 -16.143 1.00 92.69 201 GLU A O 1
ATOM 1544 N N . GLY A 1 202 ? 4.137 -9.937 -17.273 1.00 88.00 202 GLY A N 1
ATOM 1545 C CA . GLY A 1 202 ? 2.988 -9.126 -17.682 1.00 88.00 202 GLY A CA 1
ATOM 1546 C C . GLY A 1 202 ? 3.277 -8.085 -18.770 1.00 88.00 202 GLY A C 1
ATOM 1547 O O . GLY A 1 202 ? 2.398 -7.272 -19.056 1.00 88.00 202 GLY A O 1
ATOM 1548 N N . LEU A 1 203 ? 4.477 -8.079 -19.363 1.00 91.12 203 LEU A N 1
ATOM 1549 C CA . LEU A 1 203 ? 4.719 -7.365 -20.615 1.00 91.12 203 LEU A CA 1
ATOM 1550 C C . LEU A 1 203 ? 4.142 -8.160 -21.790 1.00 91.12 203 LEU A C 1
ATOM 1552 O O . LEU A 1 203 ? 4.190 -9.390 -21.807 1.00 91.12 203 LEU A O 1
ATOM 1556 N N . VAL A 1 204 ? 3.623 -7.450 -22.786 1.00 88.75 204 VAL A N 1
ATOM 1557 C CA . VAL A 1 204 ? 3.082 -8.038 -24.020 1.00 88.75 204 VAL A CA 1
ATOM 1558 C C . VAL A 1 204 ? 3.880 -7.558 -25.225 1.00 88.75 204 VAL A C 1
ATOM 1560 O O . VAL A 1 204 ? 4.552 -6.530 -25.155 1.00 88.75 204 VAL A O 1
ATOM 1563 N N . VAL A 1 205 ? 3.831 -8.304 -26.328 1.00 85.94 205 VAL A N 1
ATOM 1564 C CA . VAL A 1 205 ? 4.461 -7.883 -27.586 1.00 85.94 205 VAL A CA 1
ATOM 1565 C C . VAL A 1 205 ? 3.673 -6.702 -28.157 1.00 85.94 205 VAL A C 1
ATOM 1567 O O . VAL A 1 205 ? 2.459 -6.789 -28.333 1.00 85.94 205 VAL A O 1
ATOM 1570 N N . GLY A 1 206 ? 4.363 -5.589 -28.392 1.00 79.75 206 GLY A N 1
ATOM 1571 C CA . GLY A 1 206 ? 3.823 -4.377 -28.991 1.00 79.75 206 GLY A CA 1
ATOM 1572 C C . GLY A 1 206 ? 3.549 -4.535 -30.487 1.00 79.75 206 GLY A C 1
ATOM 1573 O O . GLY A 1 206 ? 4.029 -5.465 -31.135 1.00 79.75 206 GLY A O 1
ATOM 1574 N N . ALA A 1 207 ? 2.768 -3.602 -31.036 1.00 71.00 207 ALA A N 1
ATOM 1575 C CA . ALA A 1 207 ? 2.343 -3.625 -32.437 1.00 71.00 207 ALA A CA 1
ATOM 1576 C C . ALA A 1 207 ? 3.504 -3.444 -33.438 1.00 71.00 207 ALA A C 1
ATOM 1578 O O . ALA A 1 207 ? 3.394 -3.879 -34.581 1.00 71.00 207 ALA A O 1
ATOM 1579 N N . GLU A 1 208 ? 4.621 -2.846 -33.012 1.00 62.38 208 GLU A N 1
ATOM 1580 C CA . GLU A 1 208 ? 5.786 -2.576 -33.856 1.00 62.38 208 GLU A CA 1
ATOM 1581 C C . GLU A 1 208 ? 6.998 -3.427 -33.436 1.00 62.38 208 GLU A C 1
ATOM 1583 O O . GLU A 1 208 ? 7.618 -3.217 -32.394 1.00 62.38 208 GLU A O 1
ATOM 1588 N N . GLY A 1 209 ? 7.371 -4.397 -34.275 1.00 60.41 209 GLY A N 1
ATOM 1589 C CA . GLY A 1 209 ? 8.740 -4.928 -34.306 1.00 60.41 209 GLY A CA 1
ATOM 1590 C C . GLY A 1 209 ? 9.213 -5.765 -33.110 1.00 60.41 209 GLY A C 1
ATOM 1591 O O . GLY A 1 209 ? 10.418 -5.894 -32.917 1.00 60.41 209 GLY A O 1
ATOM 1592 N N . GLY A 1 210 ? 8.319 -6.354 -32.310 1.00 72.44 210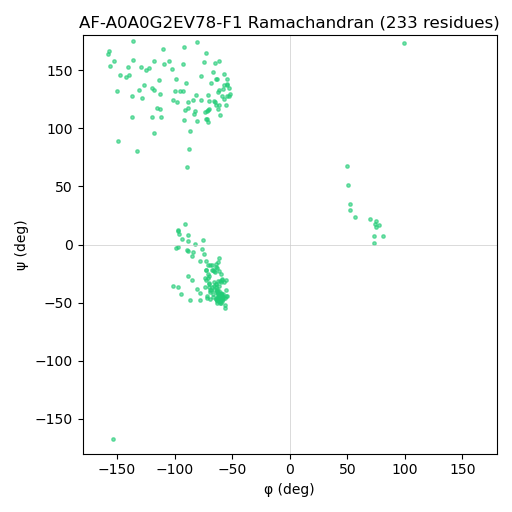 GLY A N 1
ATOM 1593 C CA . GLY A 1 210 ? 8.724 -7.257 -31.221 1.00 72.44 210 GLY A CA 1
ATOM 1594 C C . GLY A 1 210 ? 9.181 -6.556 -29.935 1.00 72.44 210 GLY A C 1
ATOM 1595 O O . GLY A 1 210 ? 9.631 -7.231 -29.005 1.00 72.44 210 GLY A O 1
ATOM 1596 N N . THR A 1 211 ? 9.044 -5.228 -29.846 1.00 80.31 211 THR A N 1
ATOM 1597 C CA . THR A 1 211 ? 9.231 -4.494 -28.586 1.00 80.31 211 THR A CA 1
ATOM 1598 C C . THR A 1 211 ? 8.193 -4.933 -27.559 1.00 80.31 211 THR A C 1
ATOM 1600 O O . THR A 1 211 ? 7.044 -5.223 -27.889 1.00 80.31 211 THR A O 1
ATOM 1603 N N . ARG A 1 212 ? 8.592 -5.020 -26.289 1.00 87.94 212 ARG A N 1
ATOM 1604 C CA . ARG A 1 212 ? 7.677 -5.349 -25.194 1.00 87.94 212 ARG A CA 1
ATOM 1605 C C . ARG A 1 212 ? 7.070 -4.070 -24.629 1.00 87.94 212 ARG A C 1
ATOM 1607 O O . ARG A 1 212 ? 7.769 -3.076 -24.447 1.00 87.94 212 ARG A O 1
ATOM 1614 N N . VAL A 1 213 ? 5.777 -4.101 -24.326 1.00 89.44 213 VAL A N 1
ATOM 1615 C CA . VAL A 1 213 ? 5.050 -2.971 -23.739 1.00 89.44 213 VAL A CA 1
ATOM 1616 C C . VAL A 1 213 ? 4.357 -3.371 -22.445 1.00 89.44 213 VAL A C 1
ATOM 1618 O O . VAL A 1 213 ? 3.956 -4.523 -22.256 1.00 89.44 213 VAL A O 1
ATOM 1621 N N . ASP A 1 214 ? 4.211 -2.411 -21.536 1.00 88.00 214 ASP A N 1
ATOM 1622 C CA . ASP A 1 214 ? 3.379 -2.583 -20.353 1.00 88.00 214 ASP A CA 1
ATOM 1623 C C . ASP A 1 214 ? 1.890 -2.370 -20.659 1.00 88.00 214 ASP A C 1
ATOM 1625 O O . ASP A 1 214 ? 1.484 -1.960 -21.743 1.00 88.00 214 ASP A O 1
ATOM 1629 N N . SER A 1 215 ? 1.045 -2.615 -19.661 1.00 81.88 215 SER A N 1
ATOM 1630 C CA . SER A 1 215 ? -0.411 -2.445 -19.777 1.00 81.88 215 SER A CA 1
ATOM 1631 C C . SER A 1 215 ? -0.892 -1.021 -20.093 1.00 81.88 215 SER A C 1
ATOM 1633 O O . SER A 1 215 ? -2.081 -0.827 -20.314 1.00 81.88 215 SER A O 1
ATOM 1635 N N . GLY A 1 216 ? -0.011 -0.021 -20.010 1.00 82.69 216 GLY A N 1
ATOM 1636 C CA . GLY A 1 216 ? -0.282 1.353 -20.426 1.00 82.69 216 GLY A CA 1
ATOM 1637 C C . GLY A 1 216 ? 0.215 1.651 -21.842 1.00 82.69 216 GLY A C 1
ATOM 1638 O O . GLY A 1 216 ? 0.235 2.817 -22.219 1.00 82.69 216 GLY A O 1
ATOM 1639 N N . GLY A 1 217 ? 0.659 0.637 -22.594 1.00 85.44 217 GLY A N 1
ATOM 1640 C CA . GLY A 1 217 ? 1.198 0.779 -23.947 1.00 85.44 217 GLY A CA 1
ATOM 1641 C C . GLY A 1 217 ? 2.611 1.361 -23.998 1.00 85.44 217 GLY A C 1
ATOM 1642 O O . GLY A 1 217 ? 3.047 1.808 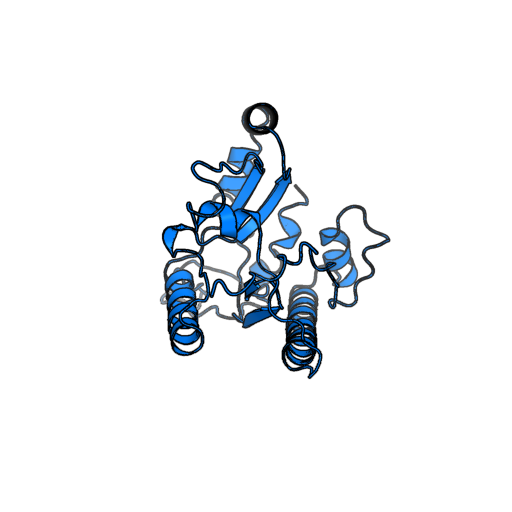-25.052 1.00 85.44 217 GLY A O 1
ATOM 1643 N N . ARG A 1 218 ? 3.329 1.400 -22.870 1.00 86.56 218 ARG A N 1
ATOM 1644 C CA . ARG A 1 218 ? 4.663 2.011 -22.793 1.00 86.56 218 ARG A CA 1
ATOM 1645 C C . ARG A 1 218 ? 5.720 0.949 -23.042 1.00 86.56 218 ARG A C 1
ATOM 1647 O O . ARG A 1 218 ? 5.654 -0.103 -22.409 1.00 86.56 218 ARG A O 1
ATOM 1654 N N . GLU A 1 219 ? 6.687 1.234 -23.907 1.00 89.06 219 GLU A N 1
ATOM 1655 C CA . GLU A 1 219 ? 7.828 0.347 -24.150 1.00 89.06 219 GLU A CA 1
ATOM 1656 C C . GLU A 1 219 ? 8.593 0.078 -22.850 1.00 89.06 219 GLU A C 1
ATOM 1658 O O . GLU A 1 219 ? 8.836 0.997 -22.060 1.00 89.06 219 GLU A O 1
ATOM 1663 N N . ARG A 1 220 ? 8.923 -1.194 -22.616 1.00 89.38 220 ARG A N 1
ATOM 1664 C CA . ARG A 1 220 ? 9.639 -1.674 -21.434 1.00 89.38 220 ARG A CA 1
ATOM 1665 C C . ARG A 1 220 ? 10.520 -2.857 -21.779 1.00 89.38 220 ARG A C 1
ATOM 1667 O O . ARG A 1 220 ? 10.142 -3.718 -22.572 1.00 89.38 220 ARG A O 1
ATOM 1674 N N . LYS A 1 221 ? 11.658 -2.936 -21.103 1.00 89.38 221 LYS A N 1
ATOM 1675 C CA . LYS A 1 221 ? 12.543 -4.097 -21.147 1.00 89.38 221 LYS A CA 1
ATOM 1676 C C . LYS A 1 221 ? 12.408 -4.908 -19.861 1.00 89.38 221 LYS A C 1
ATOM 1678 O O . LYS A 1 221 ? 11.950 -4.391 -18.844 1.00 89.38 221 LYS A O 1
ATOM 1683 N N . ALA A 1 222 ? 12.767 -6.188 -19.911 1.00 88.81 222 ALA A N 1
ATOM 1684 C CA . ALA A 1 222 ? 12.687 -7.057 -18.735 1.00 88.81 222 ALA A CA 1
ATOM 1685 C C . ALA A 1 222 ? 13.637 -6.580 -17.624 1.00 88.81 222 ALA A C 1
ATOM 1687 O O . ALA A 1 222 ? 13.301 -6.642 -16.447 1.00 88.81 222 ALA A O 1
ATOM 1688 N N . GLU A 1 223 ? 14.781 -6.024 -18.013 1.00 90.44 223 GLU A N 1
ATOM 1689 C CA . GLU A 1 223 ? 15.822 -5.513 -17.123 1.00 90.44 223 GLU A CA 1
ATOM 1690 C C . GLU A 1 223 ? 15.352 -4.286 -16.323 1.00 90.44 223 GLU A C 1
ATOM 1692 O O . GLU A 1 223 ? 15.867 -4.021 -15.238 1.00 90.44 223 GLU A O 1
ATOM 1697 N N . ASP A 1 224 ? 14.326 -3.569 -16.805 1.00 90.56 224 ASP A N 1
ATOM 1698 C CA . ASP A 1 224 ? 13.729 -2.440 -16.079 1.00 90.56 224 ASP A CA 1
ATOM 1699 C C . ASP A 1 224 ? 13.070 -2.872 -14.761 1.00 90.56 224 ASP A C 1
ATOM 1701 O O . ASP A 1 224 ? 12.809 -2.030 -13.900 1.00 90.56 224 ASP A O 1
ATOM 1705 N N . ASP A 1 225 ? 12.761 -4.162 -14.604 1.00 92.50 225 ASP A N 1
ATOM 1706 C CA . ASP A 1 225 ? 12.181 -4.707 -13.376 1.00 92.50 225 ASP A CA 1
ATOM 1707 C C . ASP A 1 225 ? 13.204 -4.829 -12.235 1.00 92.50 225 ASP A C 1
ATOM 1709 O O . ASP A 1 225 ? 12.807 -5.045 -11.090 1.00 92.50 225 ASP A O 1
ATOM 1713 N N . GLY A 1 226 ? 14.500 -4.611 -12.506 1.00 90.81 226 GLY A N 1
ATOM 1714 C CA . GLY A 1 226 ? 15.514 -4.460 -11.458 1.00 90.81 226 GLY A CA 1
ATOM 1715 C C . GLY A 1 226 ? 15.205 -3.290 -10.515 1.00 90.81 226 GLY A C 1
ATOM 1716 O O . GLY A 1 226 ? 15.474 -3.356 -9.319 1.00 90.81 226 GLY A O 1
ATOM 1717 N N . TYR A 1 227 ? 14.536 -2.239 -11.006 1.00 90.50 227 TYR A N 1
ATOM 1718 C CA . TYR A 1 227 ? 14.089 -1.135 -10.159 1.00 90.50 227 TYR A CA 1
ATOM 1719 C C . TYR A 1 227 ? 12.710 -1.412 -9.538 1.00 90.50 227 TYR A C 1
ATOM 1721 O O . TYR A 1 227 ? 11.653 -1.162 -10.122 1.00 90.50 227 TYR A O 1
ATOM 1729 N N . THR A 1 228 ? 12.712 -1.873 -8.290 1.00 90.25 228 THR A N 1
ATOM 1730 C CA . THR A 1 228 ? 11.507 -2.029 -7.454 1.00 90.25 228 THR A CA 1
ATOM 1731 C C . THR A 1 228 ? 11.208 -0.788 -6.589 1.00 90.25 228 THR A C 1
ATOM 1733 O O . THR A 1 228 ? 12.043 0.107 -6.463 1.00 90.25 228 THR A O 1
ATOM 1736 N N . TYR A 1 229 ? 10.030 -0.723 -5.948 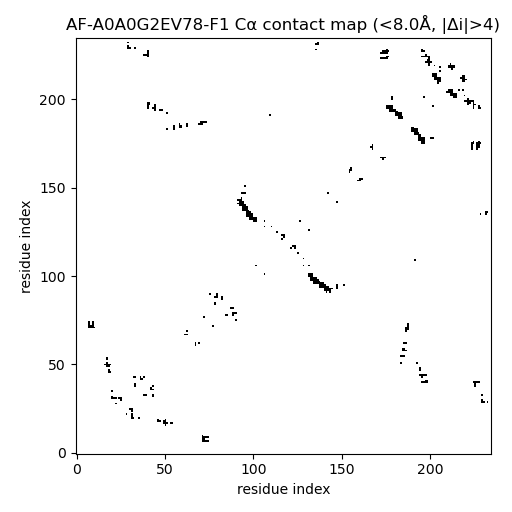1.00 85.19 229 TYR A N 1
ATOM 1737 C CA . TYR A 1 229 ? 9.656 0.403 -5.068 1.00 85.19 229 TYR A CA 1
ATOM 1738 C C . TYR A 1 229 ? 10.543 0.538 -3.815 1.00 85.19 229 TYR A C 1
ATOM 1740 O O . TYR A 1 229 ? 10.601 1.617 -3.231 1.00 85.19 229 TYR A O 1
ATOM 1748 N N . HIS A 1 230 ? 11.304 -0.501 -3.458 1.00 84.69 230 HIS A N 1
ATOM 1749 C CA . HIS A 1 230 ? 12.313 -0.482 -2.388 1.00 84.69 230 HIS A CA 1
ATOM 1750 C C . HIS A 1 230 ? 13.465 0.486 -2.662 1.00 84.69 230 HIS A C 1
ATOM 1752 O O . HIS A 1 230 ? 14.156 0.906 -1.741 1.00 84.69 230 HIS A O 1
ATOM 1758 N N . HIS A 1 231 ? 13.672 0.863 -3.924 1.00 85.94 231 HIS A N 1
ATOM 1759 C CA . HIS A 1 231 ? 14.714 1.804 -4.323 1.00 85.94 231 HIS A CA 1
ATOM 1760 C C . HIS A 1 231 ? 14.290 3.269 -4.200 1.00 85.94 231 HIS A C 1
ATOM 1762 O O . HIS A 1 231 ? 15.122 4.158 -4.368 1.00 85.94 231 HIS A O 1
ATOM 1768 N N . LEU A 1 232 ? 13.005 3.546 -3.954 1.00 78.69 232 LEU A N 1
ATOM 1769 C CA . LEU A 1 232 ? 12.502 4.912 -3.805 1.00 78.69 232 LEU A CA 1
ATOM 1770 C C . LEU A 1 232 ? 13.072 5.630 -2.562 1.00 78.69 232 LEU A C 1
ATOM 1772 O O . LEU A 1 232 ? 13.404 6.803 -2.687 1.00 78.69 232 LEU A O 1
ATOM 1776 N N . PRO A 1 233 ? 13.242 4.979 -1.393 1.00 71.38 233 PRO A N 1
ATOM 1777 C CA . PRO A 1 233 ? 13.726 5.643 -0.176 1.00 71.38 233 PRO A CA 1
ATOM 1778 C C . PRO A 1 233 ? 15.253 5.796 -0.078 1.00 71.38 233 PRO A C 1
ATOM 1780 O O . PRO A 1 233 ? 15.739 6.292 0.931 1.00 71.38 233 PRO A O 1
ATOM 1783 N N . ARG A 1 234 ? 16.027 5.344 -1.076 1.00 67.06 234 ARG A N 1
ATOM 1784 C CA . ARG A 1 234 ? 17.507 5.420 -1.085 1.00 67.06 234 ARG A CA 1
ATOM 1785 C C . ARG A 1 234 ? 18.044 6.707 -1.737 1.00 67.06 234 ARG A C 1
ATOM 1787 O O . ARG A 1 234 ? 19.189 6.728 -2.179 1.00 67.06 234 ARG A O 1
ATOM 1794 N N . ILE A 1 235 ? 17.199 7.728 -1.876 1.00 56.31 235 ILE A N 1
ATOM 1795 C CA . ILE A 1 235 ? 17.468 8.968 -2.623 1.00 56.31 235 ILE A CA 1
ATOM 1796 C C . ILE A 1 235 ? 17.756 10.104 -1.650 1.00 56.31 235 ILE A C 1
ATOM 1798 O O . ILE A 1 235 ? 16.999 10.214 -0.661 1.00 56.31 235 ILE A O 1
#

Organism: NCBI:txid420778

pLDDT: mean 86.68, std 14.7, range [26.86, 98.12]

Mean predicted aligned error: 7.29 Å

Sequence (235 aa):
METPHAPARTVTPAYDDFSGVDLSAFKNPYDALIVTSKDDAKEIQARYSTHRETRNAAQKEKLLAPDFAGVMVDPILLRLEDPSIEPGFVDTRNCLVFWARPPEKVKALVKVCQDKLKDVVPNLWLMPQTSLHMTALEVTHSRTPDFVASLVAQLASAGAVAALANRTSASPHHRARLVRPLLGYDASAIALSFVPASDGEGLVVGAEGGTRVDSGGRERKAEDDGYTYHHLPRI

Nearest PDB structures (foldseek):
  2vl7-assembly1_A  TM=2.292E-01  e=3.452E+00  Sulfurisphaera tokodaii